Protein AF-W9XAS8-F1 (afdb_monomer_lite)

Organism: NCBI:txid1182543

Sequence (310 aa):
MHSEPAEAALVGYAGLVDIASKVVEQLAPKQEGLLKSAEHDDLDIKEIRESLKAQYLLLRIALAWKQERTELAEHFYAQIEAIRPHLGPSRIGELLDLCYEIGNDQLNQKQGTLAAKWLKRGCQLASEHAAQAEDMDILDLKFTLMHTCVRALLATEDPQAGHEAFQILHALRQVIISISNNSSNENSQFQEFGHKLPVILLQLEVYAKDPSPNPDAFCAVSTSDAIRVLESYIVIRLAPSDEYTWTENAIITLIWLMTAESNDNSIVDPSFLEGVFDEIQRAWNRSLSAEATHGALVVGFASAVTGKSC

InterPro domains:
  IPR013940 Meiosis specific protein Spo22/ZIP4/TEX11 [PF08631] (63-208)
  IPR013940 Meiosis specific protein Spo22/ZIP4/TEX11 [PF08631] (218-297)
  IPR039057 Sporulation-specific protein 22/ZIP4 [PTHR40375] (17-174)

pLDDT: mean 74.32, std 15.31, range [31.94, 95.5]

Secondary structure (DSSP, 8-state):
---HHHHHHHHHHHHHHHHHHHHHHHHHHHHHHHHHTGGG--HHHHHHHHHHHHHHHHHHHHHHHHTT-HHHHHHHHHHHHTTGGG--HHHHHHHHHHHHHHHHHHHHTT-HHHHHHHHHHHHHHHHHHHTT---HHHHHHHHHHHHHHHHHHHTS--HHHHHHHHHHHHHHHHHHHHHHHH--STTHHHHHHHHHHHHHHHHHHHHHT-SS--HHHHTTS-HHHHHHHHHHHIIIIISSSS-HHHHHHHHHHHHHHHHHHTTSSS---HHHHHHHHHHHHHHH-SPPPHHHHHHHHHHHHHHHHH----

Radius of gyration: 25.12 Å; chains: 1; bounding box: 60×43×74 Å

Foldseek 3Di:
DPDPPVVVVVVVLVVVLVVLVVVLVVVVVVLVVLVVVPPDDDPVSVLVNLQSLLVSLLSQLLSCLSVVNNVSNVVSVVVCVVSVVSDDPVSLVSLLVSLQVSLLVCVVVLVLVRSLVSLVVSLVSLVVVCVVDVDVVSLVSNLSSLLSNLSSLLSDPDPVSLVVSVVSLVVSVVSLVVQVVVPPDPVCVVVSLVSLLSSVVSVVSSQVPDPDRDVVVVVVCPLVNVLVSLLCCLQVPVLPDPPLVVSLVSVLVSLLSQLLCCLPPPNPPVVVVVVSVVSSCVRNVDDHDPVSVVSSVVSNVCSVPVSDHD

Structure (mmCIF, N/CA/C/O backbone):
data_AF-W9XAS8-F1
#
_entry.id   AF-W9XAS8-F1
#
loop_
_atom_site.group_PDB
_atom_site.id
_atom_site.type_symbol
_atom_site.label_atom_id
_atom_site.label_alt_id
_atom_site.label_comp_id
_atom_site.label_asym_id
_atom_site.label_entity_id
_atom_site.label_seq_id
_atom_site.pdbx_PDB_ins_code
_atom_site.Cartn_x
_atom_site.Cartn_y
_atom_site.Cartn_z
_atom_site.occupancy
_atom_site.B_iso_or_equiv
_atom_site.auth_seq_id
_atom_site.auth_comp_id
_atom_site.auth_asym_id
_atom_site.auth_atom_id
_atom_site.pdbx_PDB_model_num
ATOM 1 N N . MET A 1 1 ? -18.612 -23.736 -22.091 1.00 36.56 1 MET A N 1
ATOM 2 C CA . MET A 1 1 ? -18.754 -24.196 -20.693 1.00 36.56 1 MET A CA 1
ATOM 3 C C . MET A 1 1 ? -17.388 -24.134 -20.027 1.00 36.56 1 MET A C 1
ATOM 5 O O . MET A 1 1 ? -16.697 -25.132 -20.036 1.00 36.56 1 MET A O 1
ATOM 9 N N . HIS A 1 2 ? -16.960 -22.969 -19.541 1.00 39.81 2 HIS A N 1
ATOM 10 C CA . HIS A 1 2 ? -15.815 -22.825 -18.627 1.00 39.81 2 HIS A CA 1
ATOM 11 C C . HIS A 1 2 ? -15.956 -21.458 -17.944 1.00 39.81 2 HIS A C 1
ATOM 13 O O . HIS A 1 2 ? -15.400 -20.470 -18.403 1.00 39.81 2 HIS A O 1
ATOM 19 N N . SER A 1 3 ? -16.799 -21.391 -16.912 1.00 42.94 3 SER A N 1
ATOM 20 C CA . SER A 1 3 ? -16.948 -20.220 -16.028 1.00 42.94 3 SER A CA 1
ATOM 21 C C . SER A 1 3 ? -17.322 -20.644 -14.596 1.00 42.94 3 SER A C 1
ATOM 23 O O . SER A 1 3 ? -17.961 -19.900 -13.868 1.00 42.94 3 SER A O 1
ATOM 25 N N . GLU A 1 4 ? -16.951 -21.860 -14.192 1.00 46.28 4 GLU A N 1
ATOM 26 C CA . GLU A 1 4 ? -17.348 -22.473 -12.913 1.00 46.28 4 GLU A CA 1
ATOM 27 C C . GLU A 1 4 ? -16.403 -22.217 -11.709 1.00 46.28 4 GLU A C 1
ATOM 29 O O . GLU A 1 4 ? -16.892 -22.244 -10.581 1.00 46.28 4 GLU A O 1
ATOM 34 N N . PRO A 1 5 ? -15.086 -21.926 -11.851 1.00 46.69 5 PRO A N 1
ATOM 35 C CA . PRO A 1 5 ? -14.232 -21.755 -10.668 1.00 46.69 5 PRO A CA 1
ATOM 36 C C . PRO A 1 5 ? -14.372 -20.378 -9.995 1.00 46.69 5 PRO A C 1
ATOM 38 O O . PRO A 1 5 ? -14.147 -20.265 -8.792 1.00 46.69 5 PRO A O 1
ATOM 41 N N . ALA A 1 6 ? -14.774 -19.336 -10.733 1.00 44.28 6 ALA A N 1
ATOM 42 C CA . ALA A 1 6 ? -14.945 -17.989 -10.182 1.00 44.28 6 ALA A CA 1
ATOM 43 C C . ALA A 1 6 ? -16.235 -17.858 -9.352 1.00 44.28 6 ALA A C 1
ATOM 45 O O . ALA A 1 6 ? -16.211 -17.274 -8.272 1.00 44.28 6 ALA A O 1
ATOM 46 N N . GLU A 1 7 ? -17.344 -18.456 -9.800 1.00 39.50 7 GLU A N 1
ATOM 47 C CA . GLU A 1 7 ? -18.617 -18.434 -9.061 1.00 39.50 7 GLU A CA 1
ATOM 48 C C . GLU A 1 7 ? -18.536 -19.207 -7.739 1.00 39.50 7 GLU A C 1
ATOM 50 O O . GLU A 1 7 ? -19.023 -18.725 -6.719 1.00 39.50 7 GLU A O 1
ATOM 55 N N . ALA A 1 8 ? -17.857 -20.359 -7.711 1.00 43.09 8 ALA A N 1
ATOM 56 C CA . ALA A 1 8 ? -17.671 -21.129 -6.479 1.00 43.09 8 ALA A CA 1
ATOM 57 C C . ALA A 1 8 ? -16.828 -20.376 -5.432 1.00 43.09 8 ALA A C 1
ATOM 59 O O . ALA A 1 8 ? -17.138 -20.417 -4.239 1.00 43.09 8 ALA A O 1
ATOM 60 N N . ALA A 1 9 ? -15.795 -19.645 -5.870 1.00 50.19 9 ALA A N 1
ATOM 61 C CA . ALA A 1 9 ? -15.001 -18.792 -4.991 1.00 50.19 9 ALA A CA 1
ATOM 62 C C . ALA A 1 9 ? -15.839 -17.625 -4.444 1.00 50.19 9 ALA A C 1
ATOM 64 O O . ALA A 1 9 ? -15.848 -17.394 -3.237 1.00 50.19 9 ALA A O 1
ATOM 65 N N . LEU A 1 10 ? -16.606 -16.941 -5.300 1.00 53.00 10 LEU A N 1
ATOM 66 C CA . LEU A 1 10 ? -17.473 -15.826 -4.903 1.00 53.00 10 LEU A CA 1
ATOM 67 C C . LEU A 1 10 ? -18.550 -16.248 -3.889 1.00 53.00 10 LEU A C 1
ATOM 69 O O . LEU A 1 10 ? -18.785 -15.533 -2.915 1.00 53.00 10 LEU A O 1
ATOM 73 N N . VAL A 1 11 ? -19.149 -17.433 -4.056 1.00 51.81 11 VAL A N 1
ATOM 74 C CA . VAL A 1 11 ? -20.114 -17.998 -3.094 1.00 51.81 11 VAL A CA 1
ATOM 75 C C . VAL A 1 11 ? -19.448 -18.319 -1.749 1.00 51.81 11 VAL A C 1
ATOM 77 O O . VAL A 1 11 ? -20.031 -18.061 -0.694 1.00 51.81 11 VAL A O 1
ATOM 80 N N . GLY A 1 12 ? -18.209 -18.821 -1.762 1.00 64.19 12 GLY A N 1
ATOM 81 C CA . GLY A 1 12 ? -17.421 -19.042 -0.546 1.00 64.19 12 GLY A CA 1
ATOM 82 C C . GLY A 1 12 ? -17.089 -17.743 0.199 1.00 64.19 12 GLY A C 1
ATOM 83 O O . GLY A 1 12 ? -17.253 -17.671 1.417 1.00 64.19 12 GLY A O 1
ATOM 84 N N . TYR A 1 13 ? -16.690 -16.695 -0.528 1.00 62.16 13 TYR A N 1
ATOM 85 C CA . TYR A 1 13 ? -16.405 -15.375 0.045 1.00 62.16 13 TYR A CA 1
ATOM 86 C C . TYR A 1 13 ? -17.655 -14.707 0.632 1.00 62.16 13 TYR A C 1
ATOM 88 O O . TYR A 1 13 ? -17.584 -14.161 1.733 1.00 62.16 13 TYR A O 1
ATOM 96 N N . ALA A 1 14 ? -18.806 -14.809 -0.039 1.00 68.69 14 ALA A N 1
ATOM 97 C CA . ALA A 1 14 ? -20.073 -14.286 0.475 1.00 68.69 14 ALA A CA 1
ATOM 98 C C . ALA A 1 14 ? -20.460 -14.937 1.817 1.00 68.69 14 ALA A C 1
ATOM 100 O O . ALA A 1 14 ? -20.785 -14.241 2.779 1.00 68.69 14 ALA A O 1
ATOM 101 N N . GLY A 1 15 ? -20.317 -16.264 1.929 1.00 75.88 15 GLY A N 1
ATOM 102 C CA . GLY A 1 15 ? -20.588 -16.982 3.178 1.00 75.88 15 GLY A CA 1
ATOM 103 C C . GLY A 1 15 ? -19.675 -16.567 4.341 1.00 75.88 15 GLY A C 1
ATOM 104 O O . GLY A 1 15 ? -20.123 -16.497 5.486 1.00 75.88 15 GLY A O 1
ATOM 105 N N . LEU A 1 16 ? -18.407 -16.243 4.067 1.00 82.00 16 LEU A N 1
ATOM 106 C CA . LEU A 1 16 ? -17.463 -15.761 5.083 1.00 82.00 16 LEU A CA 1
ATOM 107 C C . LEU A 1 16 ? -17.813 -14.351 5.579 1.00 82.00 16 LEU A C 1
ATOM 109 O O . LEU A 1 16 ? -17.727 -14.089 6.781 1.00 82.00 16 LEU A O 1
ATOM 113 N N . VAL A 1 17 ? -18.250 -13.461 4.684 1.00 83.56 17 VAL A N 1
ATOM 114 C CA . VAL A 1 17 ? -18.694 -12.102 5.042 1.00 83.56 17 VAL A CA 1
ATOM 115 C C . VAL A 1 17 ? -19.943 -12.145 5.928 1.00 83.56 17 VAL A C 1
ATOM 117 O O . VAL A 1 17 ? -20.022 -11.405 6.912 1.00 83.56 17 VAL A O 1
ATOM 120 N N . ASP A 1 18 ? -20.878 -13.057 5.659 1.00 83.31 18 ASP A N 1
ATOM 121 C CA . ASP A 1 18 ? -22.076 -13.245 6.487 1.00 83.31 18 ASP A CA 1
ATOM 122 C C . ASP A 1 18 ? -21.739 -13.745 7.898 1.00 83.31 18 ASP A C 1
ATOM 124 O O . ASP A 1 18 ? -22.311 -13.285 8.892 1.00 83.31 18 ASP A O 1
ATOM 128 N N . ILE A 1 19 ? -20.785 -14.677 8.009 1.00 85.31 19 ILE A N 1
ATOM 129 C CA . ILE A 1 19 ? -20.282 -15.152 9.304 1.00 85.31 19 ILE A CA 1
ATOM 130 C C . ILE A 1 19 ? -19.610 -13.999 10.057 1.00 85.31 19 ILE A C 1
ATOM 132 O O . ILE A 1 19 ? -19.907 -13.783 11.234 1.00 85.31 19 ILE A O 1
ATOM 136 N N . ALA A 1 20 ? -18.757 -13.224 9.382 1.00 83.94 20 ALA A N 1
ATOM 137 C CA . ALA A 1 20 ? -18.094 -12.068 9.973 1.00 83.94 20 ALA A CA 1
ATOM 138 C C . ALA A 1 20 ? -19.102 -11.014 10.465 1.00 83.94 20 ALA A C 1
ATOM 140 O O . ALA A 1 20 ? -18.944 -10.495 11.572 1.00 83.94 20 ALA A O 1
ATOM 141 N N . SER A 1 21 ? -20.182 -10.755 9.713 1.00 86.00 21 SER A N 1
ATOM 142 C CA . SER A 1 21 ? -21.258 -9.850 10.144 1.00 86.00 21 SER A CA 1
ATOM 143 C C . SER A 1 21 ? -21.915 -10.324 11.437 1.00 86.00 21 SER A C 1
ATOM 145 O O . SER A 1 21 ? -22.028 -9.549 12.386 1.00 86.00 21 SER A O 1
ATOM 147 N N . LYS A 1 22 ? -22.254 -11.617 11.531 1.00 87.12 22 LYS A N 1
ATOM 148 C CA . LYS A 1 22 ? -22.846 -12.203 12.746 1.00 87.12 22 LYS A CA 1
ATOM 149 C C . LYS A 1 22 ? -21.918 -12.099 13.954 1.00 87.12 22 LYS A C 1
ATOM 151 O O . LYS A 1 22 ? -22.374 -11.773 15.048 1.00 87.12 22 LYS A O 1
ATOM 156 N N . VAL A 1 23 ? -20.622 -12.362 13.776 1.00 86.62 23 VAL A N 1
ATOM 157 C CA . VAL A 1 23 ? -19.629 -12.233 14.856 1.00 86.62 23 VAL A CA 1
ATOM 158 C C . VAL A 1 23 ? -19.565 -10.787 15.342 1.00 86.62 23 VAL A C 1
ATOM 160 O O . VAL A 1 23 ? -19.660 -10.523 16.538 1.00 86.62 23 VAL A O 1
ATOM 163 N N . VAL A 1 24 ? -19.468 -9.836 14.418 1.00 87.12 24 VAL A N 1
ATOM 164 C CA . VAL A 1 24 ? -19.408 -8.409 14.733 1.00 87.12 24 VAL A CA 1
ATOM 165 C C . VAL A 1 24 ? -20.685 -7.917 15.431 1.00 87.12 24 VAL A C 1
ATOM 167 O O . VAL A 1 24 ? -20.597 -7.143 16.386 1.00 87.12 24 VAL A O 1
ATOM 170 N N . GLU A 1 25 ? -21.862 -8.379 15.010 1.00 86.75 25 GLU A N 1
ATOM 171 C CA . GLU A 1 25 ? -23.144 -8.076 15.662 1.00 86.75 25 GLU A CA 1
ATOM 172 C C . GLU A 1 25 ? -23.202 -8.601 17.101 1.00 86.75 25 GLU A C 1
ATOM 174 O O . GLU A 1 25 ? -23.706 -7.913 17.986 1.00 86.75 25 GLU A O 1
ATOM 179 N N . GLN A 1 26 ? -22.631 -9.778 17.371 1.00 85.75 26 GLN A N 1
ATOM 180 C CA . GLN A 1 26 ? -22.530 -10.319 18.731 1.00 85.75 26 GLN A CA 1
ATOM 181 C C . GLN A 1 26 ? -21.531 -9.558 19.612 1.00 85.75 26 GLN A C 1
ATOM 183 O O . GLN A 1 26 ? -21.669 -9.548 20.839 1.00 85.75 26 GLN A O 1
ATOM 188 N N . LEU A 1 27 ? -20.516 -8.935 19.010 1.00 84.88 27 LEU A N 1
ATOM 189 C CA . LEU A 1 27 ? -19.531 -8.122 19.723 1.00 84.88 27 LEU A CA 1
ATOM 190 C C . LEU A 1 27 ? -20.062 -6.723 20.061 1.00 84.88 27 LEU A C 1
ATOM 192 O O . LEU A 1 27 ? -19.705 -6.186 21.108 1.00 84.88 27 LEU A O 1
ATOM 196 N N . ALA A 1 28 ? -20.954 -6.160 19.242 1.00 83.56 28 ALA A N 1
ATOM 197 C CA . ALA A 1 28 ? -21.528 -4.829 19.451 1.00 83.56 28 ALA A CA 1
ATOM 198 C C . ALA A 1 28 ? -22.135 -4.596 20.859 1.00 83.56 28 ALA A C 1
ATOM 200 O O . ALA A 1 28 ? -21.721 -3.636 21.515 1.00 83.56 28 ALA A O 1
ATOM 201 N N . PRO A 1 29 ? -23.036 -5.451 21.396 1.00 82.12 29 PRO A N 1
ATOM 202 C CA . PRO A 1 29 ? -23.603 -5.235 22.730 1.00 82.12 29 PRO A CA 1
ATOM 203 C C . PRO A 1 29 ? -22.564 -5.399 23.845 1.00 82.12 29 PRO A C 1
ATOM 205 O O . PRO A 1 29 ? -22.653 -4.729 24.873 1.00 82.12 29 PRO A O 1
ATOM 208 N N . LYS A 1 30 ? -21.553 -6.258 23.648 1.00 83.25 30 LYS A N 1
ATOM 209 C CA . LYS A 1 30 ? -20.445 -6.420 24.603 1.00 83.25 30 LYS A CA 1
ATOM 210 C C . LYS A 1 30 ? -19.590 -5.157 24.649 1.00 83.25 30 LYS A C 1
ATOM 212 O O . LYS A 1 30 ? -19.249 -4.700 25.733 1.00 83.25 30 LYS A O 1
ATOM 217 N N . GLN A 1 31 ? -19.314 -4.561 23.493 1.00 82.50 31 GLN A N 1
ATOM 218 C CA . GLN A 1 31 ? -18.567 -3.312 23.392 1.00 82.50 31 GLN A CA 1
ATOM 219 C C . GLN A 1 31 ? -19.313 -2.134 24.033 1.00 82.50 31 GLN A C 1
ATOM 221 O O . GLN A 1 31 ? -18.712 -1.327 24.741 1.00 82.50 31 GLN A O 1
ATOM 226 N N . GLU A 1 32 ? -20.627 -2.041 23.823 1.00 79.00 32 GLU A N 1
ATOM 227 C CA . GLU A 1 32 ? -21.456 -1.016 24.461 1.00 79.00 32 GLU A CA 1
ATOM 228 C C . GLU A 1 32 ? -21.543 -1.211 25.984 1.00 79.00 32 GLU A C 1
ATOM 230 O O . GLU A 1 32 ? -21.473 -0.243 26.743 1.00 79.00 32 GLU A O 1
ATOM 235 N N . GLY A 1 33 ? -21.639 -2.465 26.439 1.00 75.88 33 GLY A N 1
ATOM 236 C CA . GLY A 1 33 ? -21.579 -2.818 27.857 1.00 75.88 33 GLY A CA 1
ATOM 237 C C . GLY A 1 33 ? -20.247 -2.430 28.498 1.00 75.88 33 GLY A C 1
ATOM 238 O O . GLY A 1 33 ? -20.243 -1.844 29.580 1.00 75.88 33 GLY A O 1
ATOM 239 N N . LEU A 1 34 ? -19.130 -2.670 27.799 1.00 75.12 34 LEU A N 1
ATOM 240 C CA . LEU A 1 34 ? -17.814 -2.208 28.231 1.00 75.12 34 LEU A CA 1
ATOM 241 C C . LEU A 1 34 ? -17.819 -0.687 28.367 1.00 75.12 34 LEU A C 1
ATOM 243 O O . LEU A 1 34 ? -17.593 -0.212 29.469 1.00 75.12 34 LEU A O 1
ATOM 247 N N . LEU A 1 35 ? -18.184 0.078 27.330 1.00 71.06 35 LEU A N 1
ATOM 248 C CA . LEU A 1 35 ? -18.230 1.552 27.370 1.00 71.06 35 LEU A CA 1
ATOM 249 C C . LEU A 1 35 ? -19.020 2.119 28.564 1.00 71.06 35 LEU A C 1
ATOM 251 O O . LEU A 1 35 ? -18.575 3.092 29.166 1.00 71.06 35 LEU A O 1
ATOM 255 N N . LYS A 1 36 ? -20.142 1.496 28.948 1.00 72.12 36 LYS A N 1
ATOM 256 C CA . LYS A 1 36 ? -20.966 1.919 30.100 1.00 72.12 36 LYS A CA 1
ATOM 257 C C . LYS A 1 36 ? -20.314 1.646 31.459 1.00 72.12 36 LYS A C 1
ATOM 259 O O . LYS A 1 36 ? -20.597 2.346 32.419 1.00 72.12 36 LYS A O 1
ATOM 264 N N . SER A 1 37 ? -19.413 0.671 31.542 1.00 63.72 37 SER A N 1
ATOM 265 C CA . SER A 1 37 ? -18.678 0.332 32.766 1.00 63.72 37 SER A CA 1
ATOM 266 C C . SER A 1 37 ? -17.444 1.223 33.005 1.00 63.72 37 SER A C 1
ATOM 268 O O . SER A 1 37 ? -16.612 0.872 33.829 1.00 63.72 37 SER A O 1
ATOM 270 N N . ALA A 1 38 ? -17.242 2.313 32.248 1.00 61.41 38 ALA A N 1
ATOM 271 C CA . ALA A 1 38 ? -16.001 3.115 32.252 1.00 61.41 38 ALA A CA 1
ATOM 272 C C . ALA A 1 38 ? -15.796 4.010 33.479 1.00 61.41 38 ALA A C 1
ATOM 274 O O . ALA A 1 38 ? -14.709 4.549 33.663 1.00 61.41 38 ALA A O 1
ATOM 275 N N . GLU A 1 39 ? -16.836 4.227 34.281 1.00 60.53 39 GLU A N 1
ATOM 276 C CA . GLU A 1 39 ? -16.863 5.313 35.269 1.00 60.53 39 GLU A CA 1
ATOM 277 C C . GLU A 1 39 ? -15.968 5.061 36.503 1.00 60.53 39 GLU A C 1
ATOM 279 O O . GLU A 1 39 ? -15.740 5.977 37.294 1.00 60.53 39 GLU A O 1
ATOM 284 N N . HIS A 1 40 ? -15.414 3.850 36.659 1.00 60.41 40 HIS A N 1
ATOM 285 C CA . HIS A 1 40 ? -14.604 3.450 37.820 1.00 60.41 40 HIS A CA 1
ATOM 286 C C . HIS A 1 40 ? -13.350 2.623 37.489 1.00 60.41 40 HIS A C 1
ATOM 288 O O . HIS A 1 40 ? -12.818 1.930 38.355 1.00 60.41 40 HIS A O 1
ATOM 294 N N . ASP A 1 41 ? -12.859 2.701 36.254 1.00 63.31 41 ASP A N 1
ATOM 295 C CA . ASP A 1 41 ? -11.720 1.892 35.821 1.00 63.31 41 ASP A CA 1
ATOM 296 C C . ASP A 1 41 ? -10.367 2.404 36.334 1.00 63.31 41 ASP A C 1
ATOM 298 O O . ASP A 1 41 ? -10.063 3.596 36.261 1.00 63.31 41 ASP A O 1
ATOM 302 N N . ASP A 1 42 ? -9.528 1.464 36.770 1.00 74.81 42 ASP A N 1
ATOM 303 C CA . ASP A 1 42 ? -8.085 1.658 36.931 1.00 74.81 42 ASP A CA 1
ATOM 304 C C . ASP A 1 42 ? -7.386 1.762 35.555 1.00 74.81 42 ASP A C 1
ATOM 306 O O . ASP A 1 42 ? -7.937 1.350 34.529 1.00 74.81 42 ASP A O 1
ATOM 310 N N . LEU A 1 43 ? -6.162 2.295 35.531 1.00 72.31 43 LEU A N 1
ATOM 311 C CA . LEU A 1 43 ? -5.336 2.495 34.333 1.00 72.31 43 LEU A CA 1
ATOM 312 C C . LEU A 1 43 ? -5.193 1.215 33.491 1.00 72.31 43 LEU A C 1
ATOM 314 O O . LEU A 1 43 ? -5.432 1.266 32.284 1.00 72.31 43 LEU A O 1
ATOM 318 N N . ASP A 1 44 ? -4.913 0.071 34.119 1.00 75.81 44 ASP A N 1
ATOM 319 C CA . ASP A 1 44 ? -4.748 -1.215 33.420 1.00 75.81 44 ASP A CA 1
ATOM 320 C C . ASP A 1 44 ? -6.049 -1.675 32.733 1.00 75.81 44 ASP A C 1
ATOM 322 O O . ASP A 1 44 ? -6.044 -2.202 31.619 1.00 75.81 44 ASP A O 1
ATOM 326 N N . ILE A 1 45 ? -7.202 -1.444 33.372 1.00 79.19 45 ILE A N 1
ATOM 327 C CA . ILE A 1 45 ? -8.515 -1.828 32.828 1.00 79.19 45 ILE A CA 1
ATOM 328 C C . ILE A 1 45 ? -8.876 -0.919 31.647 1.00 79.19 45 ILE A C 1
ATOM 330 O O . ILE A 1 45 ? -9.429 -1.385 30.643 1.00 79.19 45 ILE A O 1
ATOM 334 N N . LYS A 1 46 ? -8.504 0.363 31.727 1.00 79.94 46 LYS A N 1
ATOM 335 C CA . LYS A 1 46 ? -8.674 1.326 30.639 1.00 79.94 46 LYS A CA 1
ATOM 336 C C . LYS A 1 46 ? -7.856 0.940 29.401 1.00 79.94 46 LYS A C 1
ATOM 338 O O . LYS A 1 46 ? -8.414 0.943 28.305 1.00 79.94 46 LYS A O 1
ATOM 343 N N . GLU A 1 47 ? -6.592 0.552 29.563 1.00 78.69 47 GLU A N 1
ATOM 344 C CA . GLU A 1 47 ? -5.731 0.134 28.446 1.00 78.69 47 GLU A CA 1
ATOM 345 C C . GLU A 1 47 ? -6.263 -1.139 27.761 1.00 78.69 47 GLU A C 1
ATOM 347 O O . GLU A 1 47 ? -6.402 -1.195 26.535 1.00 78.69 47 GLU A O 1
ATOM 352 N N . ILE A 1 48 ? -6.677 -2.143 28.547 1.00 81.94 48 ILE A N 1
ATOM 353 C CA . ILE A 1 48 ? -7.296 -3.373 28.021 1.00 81.94 48 ILE A CA 1
ATOM 354 C C . ILE A 1 48 ? -8.570 -3.045 27.234 1.00 81.94 48 ILE A C 1
ATOM 356 O O . ILE A 1 48 ? -8.798 -3.570 26.141 1.00 81.94 48 ILE A O 1
ATOM 360 N N . ARG A 1 49 ? -9.409 -2.156 27.767 1.00 83.31 49 ARG A N 1
ATOM 361 C CA . ARG A 1 49 ? -10.650 -1.710 27.128 1.00 83.31 49 ARG A CA 1
ATOM 362 C C . ARG A 1 49 ? -10.389 -0.977 25.814 1.00 83.31 49 ARG A C 1
ATOM 364 O O . ARG A 1 49 ? -11.110 -1.208 24.842 1.00 83.31 49 ARG A O 1
ATOM 371 N N . GLU A 1 50 ? -9.391 -0.101 25.767 1.00 84.69 50 GLU A N 1
ATOM 372 C CA . GLU A 1 50 ? -8.997 0.618 24.553 1.00 84.69 50 GLU A CA 1
ATOM 373 C C . GLU A 1 50 ? -8.437 -0.342 23.495 1.00 84.69 50 GLU A C 1
ATOM 375 O O . GLU A 1 50 ? -8.838 -0.263 22.333 1.00 84.69 50 GLU A O 1
ATOM 380 N N . SER A 1 51 ? -7.642 -1.336 23.901 1.00 85.88 51 SER A N 1
ATOM 381 C CA . SER A 1 51 ? -7.160 -2.404 23.014 1.00 85.88 51 SER A CA 1
ATOM 382 C C . SER A 1 51 ? -8.297 -3.264 22.443 1.00 85.88 51 SER A C 1
ATOM 384 O O . SER A 1 51 ? -8.326 -3.536 21.239 1.00 85.88 51 SER A O 1
ATOM 386 N N . LEU A 1 52 ? -9.283 -3.651 23.263 1.00 86.50 52 LEU A N 1
ATOM 387 C CA . LEU A 1 52 ? -10.469 -4.390 22.805 1.00 86.50 52 LEU A CA 1
ATOM 388 C C . LEU A 1 52 ? -11.342 -3.546 21.868 1.00 86.50 52 LEU A C 1
ATOM 390 O O . LEU A 1 52 ? -11.831 -4.047 20.853 1.00 86.50 52 LEU A O 1
ATOM 394 N N . LYS A 1 53 ? -11.500 -2.251 22.170 1.00 89.06 53 LYS A N 1
ATOM 395 C CA . LYS A 1 53 ? -12.190 -1.298 21.294 1.00 89.06 53 LYS A CA 1
ATOM 396 C C . LYS A 1 53 ? -11.494 -1.196 19.940 1.00 89.06 53 LYS A C 1
ATOM 398 O O . LYS A 1 53 ? -12.176 -1.234 18.918 1.00 89.06 53 LYS A O 1
ATOM 403 N N . ALA A 1 54 ? -10.168 -1.094 19.926 1.00 89.94 54 ALA A N 1
ATOM 404 C CA . ALA A 1 54 ? -9.381 -1.056 18.701 1.00 89.94 54 ALA A CA 1
ATOM 405 C C . ALA A 1 54 ? -9.577 -2.330 17.874 1.00 89.94 54 ALA A C 1
ATOM 407 O O . ALA A 1 54 ? -9.887 -2.243 16.690 1.00 89.94 54 ALA A O 1
ATOM 408 N N . GLN A 1 55 ? -9.509 -3.504 18.507 1.00 90.38 55 GLN A N 1
ATOM 409 C CA . GLN A 1 55 ? -9.714 -4.784 17.829 1.00 90.38 55 GLN A CA 1
ATOM 410 C C . GLN A 1 55 ? -11.120 -4.906 17.224 1.00 90.38 55 GLN A C 1
ATOM 412 O O . GLN A 1 55 ? -11.279 -5.328 16.078 1.00 90.38 55 GLN A O 1
ATOM 417 N N . TYR A 1 56 ? -12.151 -4.485 17.960 1.00 90.75 56 TYR A N 1
ATOM 418 C CA . TYR A 1 56 ? -13.510 -4.418 17.428 1.00 90.75 56 TYR A CA 1
ATOM 419 C C . TYR A 1 56 ? -13.603 -3.474 16.221 1.00 90.75 56 TYR A C 1
ATOM 421 O O . TYR A 1 56 ? -14.199 -3.830 15.205 1.00 90.75 56 TYR A O 1
ATOM 429 N N . LEU A 1 57 ? -13.002 -2.284 16.302 1.00 92.94 57 LEU A N 1
ATOM 430 C CA . LEU A 1 57 ? -13.026 -1.315 15.209 1.00 92.94 57 LEU A CA 1
ATOM 431 C C . LEU A 1 57 ? -12.259 -1.807 13.974 1.00 92.94 57 LEU A C 1
ATOM 433 O O . LEU A 1 57 ? -12.761 -1.632 12.868 1.00 92.94 57 LEU A O 1
ATOM 437 N N . LEU A 1 58 ? -11.117 -2.479 14.137 1.00 93.25 58 LEU A N 1
ATOM 438 C CA . LEU A 1 58 ? -10.368 -3.093 13.033 1.00 93.25 58 LEU A CA 1
ATOM 439 C C . LEU A 1 58 ? -11.241 -4.097 12.271 1.00 93.25 58 LEU A C 1
ATOM 441 O O . LEU A 1 58 ? -11.365 -4.016 11.048 1.00 93.25 58 LEU A O 1
ATOM 445 N N . LEU A 1 59 ? -11.947 -4.970 12.999 1.00 92.75 59 LEU A N 1
ATOM 446 C CA . LEU A 1 59 ? -12.905 -5.908 12.408 1.00 92.75 59 LEU A CA 1
ATOM 447 C C . LEU A 1 59 ? -14.058 -5.185 11.697 1.00 92.75 59 LEU A C 1
ATOM 449 O O . LEU A 1 59 ? -14.475 -5.606 10.618 1.00 92.75 59 LEU A O 1
ATOM 453 N N . ARG A 1 60 ? -14.571 -4.083 12.265 1.00 92.75 60 ARG A N 1
ATOM 454 C CA . ARG A 1 60 ? -15.625 -3.267 11.636 1.00 92.75 60 ARG A CA 1
ATOM 455 C C . ARG A 1 60 ? -15.163 -2.617 10.337 1.00 92.75 60 ARG A C 1
ATOM 457 O O . ARG A 1 60 ? -15.948 -2.578 9.392 1.00 92.75 60 ARG A O 1
ATOM 464 N N . ILE A 1 61 ? -13.933 -2.111 10.292 1.00 94.38 61 ILE A N 1
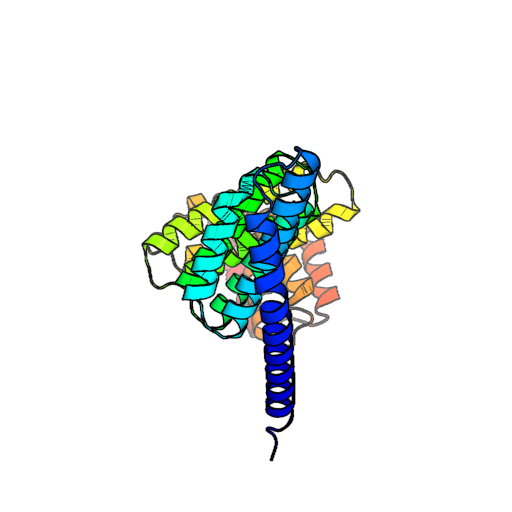ATOM 465 C CA . ILE A 1 61 ? -13.347 -1.507 9.091 1.00 94.38 61 ILE A CA 1
ATOM 466 C C . ILE A 1 61 ? -13.173 -2.579 8.017 1.00 94.38 61 ILE A C 1
ATOM 468 O O . ILE A 1 61 ? -13.675 -2.401 6.909 1.00 94.38 61 ILE A O 1
ATOM 472 N N . ALA A 1 62 ? -12.544 -3.708 8.359 1.00 93.25 62 ALA A N 1
ATOM 473 C CA . ALA A 1 62 ? -12.328 -4.812 7.429 1.00 93.25 62 ALA A CA 1
ATOM 474 C C . ALA A 1 62 ? -13.653 -5.344 6.859 1.00 93.25 62 ALA A C 1
ATOM 476 O O . ALA A 1 62 ? -13.786 -5.515 5.649 1.00 93.25 62 ALA A O 1
ATOM 477 N N . LEU A 1 63 ? -14.666 -5.534 7.710 1.00 91.69 63 LEU A N 1
ATOM 478 C CA . LEU A 1 63 ? -15.993 -5.971 7.278 1.00 91.69 63 LEU A CA 1
ATOM 479 C C . LEU A 1 63 ? -16.672 -4.942 6.366 1.00 91.69 63 LEU A C 1
ATOM 481 O O . LEU A 1 63 ? -17.219 -5.312 5.331 1.00 91.69 63 LEU A O 1
ATOM 485 N N . ALA A 1 64 ? -16.649 -3.659 6.740 1.00 92.94 64 ALA A N 1
ATOM 486 C CA . ALA A 1 64 ? -17.249 -2.598 5.936 1.00 92.94 64 ALA A CA 1
ATOM 487 C C . ALA A 1 64 ? -16.588 -2.494 4.555 1.00 92.94 64 ALA A C 1
ATOM 489 O O . ALA A 1 64 ? -17.293 -2.355 3.558 1.00 92.94 64 ALA A O 1
ATOM 490 N N . TRP A 1 65 ? -15.262 -2.631 4.494 1.00 93.44 65 TRP A N 1
ATOM 491 C CA . TRP A 1 65 ? -14.511 -2.702 3.245 1.00 93.44 65 TRP A CA 1
ATOM 492 C C . TRP A 1 65 ? -14.917 -3.911 2.394 1.00 93.44 65 TRP A C 1
ATOM 494 O O . TRP A 1 65 ? -15.259 -3.731 1.229 1.00 93.44 65 TRP A O 1
ATOM 504 N N . LYS A 1 66 ? -14.967 -5.123 2.964 1.00 91.94 66 LYS A N 1
ATOM 505 C CA . LYS A 1 66 ? -15.376 -6.335 2.226 1.00 91.94 66 LYS A CA 1
ATOM 506 C C . LYS A 1 66 ? -16.834 -6.323 1.761 1.00 91.94 66 LYS A C 1
ATOM 508 O O . LYS A 1 66 ? -17.194 -7.100 0.888 1.00 91.94 66 LYS A O 1
ATOM 513 N N . GLN A 1 67 ? -17.661 -5.452 2.328 1.00 90.69 67 GLN A N 1
ATOM 514 C CA . GLN A 1 67 ? -19.038 -5.209 1.895 1.00 90.69 67 GLN A CA 1
ATOM 515 C C . GLN A 1 67 ? -19.158 -4.024 0.926 1.00 90.69 67 GLN A C 1
ATOM 517 O O . GLN A 1 67 ? -20.270 -3.560 0.686 1.00 90.69 67 GLN A O 1
ATOM 522 N N . GLU A 1 68 ? -18.034 -3.490 0.435 1.00 89.56 68 GLU A N 1
ATOM 523 C CA . GLU A 1 68 ? -17.964 -2.326 -0.463 1.00 89.56 68 GLU A CA 1
ATOM 524 C C . GLU A 1 68 ? -18.591 -1.048 0.135 1.00 89.56 68 GLU A C 1
ATOM 526 O O . GLU A 1 68 ? -18.911 -0.086 -0.561 1.00 89.56 68 GLU A O 1
ATOM 531 N N . ARG A 1 69 ? -18.739 -0.992 1.466 1.00 90.12 69 ARG A N 1
ATOM 532 C CA . ARG A 1 69 ? -19.280 0.161 2.200 1.00 90.12 69 ARG A CA 1
ATOM 533 C C . ARG A 1 69 ? -18.149 1.059 2.686 1.00 90.12 69 ARG A C 1
ATOM 535 O O . ARG A 1 69 ? -17.917 1.198 3.891 1.00 90.12 69 ARG A O 1
ATOM 542 N N . THR A 1 70 ? -17.455 1.692 1.745 1.00 89.00 70 THR A N 1
ATOM 543 C CA . THR A 1 70 ? -16.262 2.515 2.008 1.00 89.00 70 THR A CA 1
ATOM 544 C C . THR A 1 70 ? -16.522 3.644 3.013 1.00 89.00 70 THR A C 1
ATOM 546 O O . THR A 1 70 ? -15.687 3.901 3.875 1.00 89.00 70 THR A O 1
ATOM 549 N N . GLU A 1 71 ? -17.705 4.265 2.989 1.00 90.38 71 GLU A N 1
ATOM 550 C CA . GLU A 1 71 ? -18.085 5.316 3.950 1.00 90.38 71 GLU A CA 1
ATOM 551 C C . GLU A 1 71 ? -18.118 4.819 5.402 1.00 90.38 71 GLU A C 1
ATOM 553 O O . GLU A 1 71 ? -17.728 5.528 6.330 1.00 90.38 71 GLU A O 1
ATOM 558 N N . LEU A 1 72 ? -18.552 3.575 5.618 1.00 90.94 72 LEU A N 1
ATOM 559 C CA . LEU A 1 72 ? -18.564 2.984 6.953 1.00 90.94 72 LEU A CA 1
ATOM 560 C C . LEU A 1 72 ? -17.157 2.605 7.405 1.00 90.94 72 LEU A C 1
ATOM 562 O O . LEU A 1 72 ? -16.835 2.796 8.577 1.00 90.94 72 LEU A O 1
ATOM 566 N N . ALA A 1 73 ? -16.317 2.112 6.492 1.00 93.25 73 ALA A N 1
ATOM 567 C CA . ALA A 1 73 ? -14.909 1.858 6.782 1.00 93.25 73 ALA A CA 1
ATOM 568 C C . ALA A 1 73 ? -14.201 3.153 7.220 1.00 93.25 73 ALA A C 1
ATOM 570 O O . ALA A 1 73 ? -13.513 3.168 8.237 1.00 93.25 73 ALA A O 1
ATOM 571 N N . GLU A 1 74 ? -14.458 4.262 6.523 1.00 92.50 74 GLU A N 1
ATOM 572 C CA . GLU A 1 74 ? -13.980 5.605 6.876 1.00 92.50 74 GLU A CA 1
ATOM 573 C C . GLU A 1 74 ? -14.457 6.063 8.258 1.00 92.50 74 GLU A C 1
ATOM 575 O O . GLU A 1 74 ? -13.664 6.524 9.080 1.00 92.50 74 GLU A O 1
ATOM 580 N N . HIS A 1 75 ? -15.747 5.893 8.545 1.00 93.69 75 HIS A N 1
ATOM 581 C CA . HIS A 1 75 ? -16.317 6.251 9.838 1.00 93.69 75 HIS A CA 1
ATOM 582 C C . HIS A 1 75 ? -15.680 5.468 10.997 1.00 93.69 75 HIS A C 1
ATOM 584 O O . HIS A 1 75 ? -15.359 6.050 12.034 1.00 93.69 75 HIS A O 1
ATOM 590 N N . PHE A 1 76 ? -15.477 4.155 10.845 1.00 92.56 76 PHE A N 1
ATOM 591 C CA . PHE A 1 76 ? -14.827 3.352 11.885 1.00 92.56 76 PHE A CA 1
ATOM 592 C C . PHE A 1 76 ? -13.334 3.661 12.009 1.00 92.56 76 PHE A C 1
ATOM 594 O O . PHE A 1 76 ? -12.819 3.683 13.126 1.00 92.56 76 PHE A O 1
ATOM 601 N N . TYR A 1 77 ? -12.659 3.986 10.905 1.00 94.00 77 TYR A N 1
ATOM 602 C CA . TYR A 1 77 ? -11.268 4.431 10.929 1.00 94.00 77 TYR A CA 1
ATOM 603 C C . TYR A 1 77 ? -11.094 5.720 11.743 1.00 94.00 77 TYR A C 1
ATOM 605 O O . TYR A 1 77 ? -10.217 5.793 12.599 1.00 94.00 77 TYR A O 1
ATOM 613 N N . ALA A 1 78 ? -11.983 6.705 11.572 1.00 93.94 78 ALA A N 1
ATOM 614 C CA . ALA A 1 78 ? -11.956 7.936 12.366 1.00 93.94 78 ALA A CA 1
ATOM 615 C C . ALA A 1 78 ? -12.080 7.680 13.884 1.00 93.94 78 ALA A C 1
ATOM 617 O O . ALA A 1 78 ? -11.517 8.418 14.691 1.00 93.94 78 ALA A O 1
ATOM 618 N N . GLN A 1 79 ? -12.779 6.614 14.290 1.00 91.62 79 GLN A N 1
ATOM 619 C CA . GLN A 1 79 ? -12.865 6.221 15.700 1.00 91.62 79 GLN A CA 1
ATOM 620 C C . GLN A 1 79 ? -11.581 5.572 16.223 1.00 91.62 79 GLN A C 1
ATOM 622 O O . GLN A 1 79 ? -11.292 5.719 17.410 1.00 91.62 79 GLN A O 1
ATOM 627 N N . ILE A 1 80 ? -10.832 4.863 15.369 1.00 92.38 80 ILE A N 1
ATOM 628 C CA . ILE A 1 80 ? -9.503 4.342 15.717 1.00 92.38 80 ILE A CA 1
ATOM 629 C C . ILE A 1 80 ? -8.514 5.492 15.876 1.00 92.38 80 ILE A C 1
ATOM 631 O O . ILE A 1 80 ? -7.787 5.521 16.860 1.00 92.38 80 ILE A O 1
ATOM 635 N N . GLU A 1 81 ? -8.531 6.471 14.969 1.00 89.81 81 GLU A N 1
ATOM 636 C CA . GLU A 1 81 ? -7.671 7.660 15.065 1.00 89.81 81 GLU A CA 1
ATOM 637 C C . GLU A 1 81 ? -7.838 8.390 16.404 1.00 89.81 81 GLU A C 1
ATOM 639 O O . GLU A 1 81 ? -6.857 8.783 17.030 1.00 89.81 81 GLU A O 1
ATOM 644 N N . ALA A 1 82 ? -9.071 8.487 16.911 1.00 88.69 82 ALA A N 1
ATOM 645 C CA . ALA A 1 82 ? -9.349 9.106 18.207 1.00 88.69 82 ALA A CA 1
ATOM 646 C C . ALA A 1 82 ? -8.734 8.359 19.409 1.00 88.69 82 ALA A C 1
ATOM 648 O O . ALA A 1 82 ? -8.525 8.969 20.454 1.00 88.69 82 ALA A O 1
ATOM 649 N N . ILE A 1 83 ? -8.463 7.056 19.282 1.00 88.06 83 ILE A N 1
ATOM 650 C CA . ILE A 1 83 ? -7.829 6.232 20.326 1.00 88.06 83 ILE A CA 1
ATOM 651 C C . ILE A 1 83 ? -6.383 5.848 19.980 1.00 88.06 83 ILE A C 1
ATOM 653 O O . ILE A 1 83 ? -5.756 5.121 20.747 1.00 88.06 83 ILE A O 1
ATOM 657 N N . ARG A 1 84 ? -5.840 6.348 18.858 1.00 86.06 84 ARG A N 1
ATOM 658 C CA . ARG A 1 84 ? -4.501 6.019 18.342 1.00 86.06 84 ARG A CA 1
ATOM 659 C C . ARG A 1 84 ? -3.387 6.138 19.394 1.00 86.06 84 ARG A C 1
ATOM 661 O O . ARG A 1 84 ? -2.594 5.205 19.471 1.00 86.06 84 ARG A O 1
ATOM 668 N N . PRO A 1 85 ? -3.316 7.198 20.229 1.00 84.38 85 PRO A N 1
ATOM 669 C CA . PRO A 1 85 ? -2.227 7.355 21.201 1.00 84.38 85 PRO A CA 1
ATOM 670 C C . PRO A 1 85 ? -2.156 6.256 22.268 1.00 84.38 85 PRO A C 1
ATOM 672 O O . PRO A 1 85 ? -1.160 6.158 22.975 1.00 84.38 85 PRO A O 1
ATOM 675 N N . HIS A 1 86 ? -3.219 5.464 22.411 1.00 82.62 86 HIS A N 1
ATOM 676 C CA . HIS A 1 86 ? -3.332 4.392 23.396 1.00 82.62 86 HIS A CA 1
ATOM 677 C C . HIS A 1 86 ? -3.209 2.997 22.769 1.00 82.62 86 HIS A C 1
ATOM 679 O O . HIS A 1 86 ? -3.433 1.987 23.433 1.00 82.62 86 HIS A O 1
ATOM 685 N N . LEU A 1 87 ? -2.892 2.918 21.475 1.00 84.19 87 LEU A N 1
ATOM 686 C CA . LEU A 1 87 ? -2.709 1.644 20.798 1.00 84.19 87 LEU A CA 1
ATOM 687 C C . LEU A 1 87 ? -1.325 1.078 21.110 1.00 84.19 87 LEU A C 1
ATOM 689 O O . LEU A 1 87 ? -0.311 1.739 20.914 1.00 84.19 87 LEU A O 1
ATOM 693 N N . GLY A 1 88 ? -1.289 -0.180 21.546 1.00 84.00 88 GLY A N 1
ATOM 694 C CA . GLY A 1 88 ? -0.045 -0.938 21.630 1.00 84.00 88 GLY A CA 1
ATOM 695 C C . GLY A 1 88 ? 0.502 -1.317 20.240 1.00 84.00 88 GLY A C 1
ATOM 696 O O . GLY A 1 88 ? -0.282 -1.425 19.289 1.00 84.00 88 GLY A O 1
ATOM 697 N N . PRO A 1 89 ? 1.812 -1.610 20.113 1.00 83.56 89 PRO A N 1
ATOM 698 C CA . PRO A 1 89 ? 2.483 -1.882 18.834 1.00 83.56 89 PRO A CA 1
ATOM 699 C C . PRO A 1 89 ? 1.797 -2.939 17.958 1.00 83.56 89 PRO A C 1
ATOM 701 O O . PRO A 1 89 ? 1.666 -2.752 16.751 1.00 83.56 89 PRO A O 1
ATOM 704 N N . SER A 1 90 ? 1.266 -4.013 18.554 1.00 85.62 90 SER A N 1
ATOM 705 C CA . SER A 1 90 ? 0.547 -5.055 17.806 1.00 85.62 90 SER A CA 1
ATOM 706 C C . SER A 1 90 ? -0.701 -4.524 17.091 1.00 85.62 90 SER A C 1
ATOM 708 O O . SER A 1 90 ? -0.973 -4.910 15.961 1.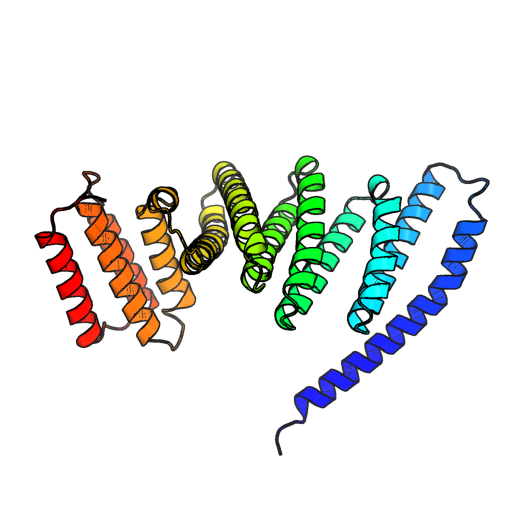00 85.62 90 SER A O 1
ATOM 710 N N . ARG A 1 91 ? -1.454 -3.608 17.720 1.00 87.75 91 ARG A N 1
ATOM 711 C CA . ARG A 1 91 ? -2.663 -3.013 17.118 1.00 87.75 91 ARG A CA 1
ATOM 712 C C . ARG A 1 91 ? -2.322 -2.040 16.001 1.00 87.75 91 ARG A C 1
ATOM 714 O O . ARG A 1 91 ? -3.085 -1.915 15.049 1.00 87.75 91 ARG A O 1
ATOM 721 N N . ILE A 1 92 ? -1.186 -1.361 16.119 1.00 88.56 92 ILE A N 1
ATOM 722 C CA . ILE A 1 92 ? -0.654 -0.518 15.053 1.00 88.56 92 ILE A CA 1
ATOM 723 C C . ILE A 1 92 ? -0.244 -1.368 13.851 1.00 88.56 92 ILE A C 1
ATOM 725 O O . ILE A 1 92 ? -0.615 -1.011 12.739 1.00 88.56 92 ILE A O 1
ATOM 729 N N . GLY A 1 93 ? 0.445 -2.495 14.065 1.00 87.94 93 GLY A N 1
ATOM 730 C CA . GLY A 1 93 ? 0.774 -3.449 12.999 1.00 87.94 93 GLY A CA 1
ATOM 731 C C . GLY A 1 93 ? -0.474 -3.916 12.245 1.00 87.94 93 GLY A C 1
ATOM 732 O O . GLY A 1 93 ? -0.572 -3.730 11.037 1.00 87.94 93 GLY A O 1
ATOM 733 N N . GLU A 1 94 ? -1.497 -4.376 12.972 1.00 90.81 94 GLU A N 1
ATOM 734 C CA . GLU A 1 94 ? -2.784 -4.779 12.376 1.00 90.81 94 GLU A CA 1
ATOM 735 C C . GLU A 1 94 ? -3.469 -3.635 11.598 1.00 90.81 94 GLU A C 1
ATOM 737 O O . GLU A 1 94 ? -4.104 -3.864 10.566 1.00 90.81 94 GLU A O 1
ATOM 742 N N . LEU A 1 95 ? -3.357 -2.390 12.077 1.00 92.25 95 LEU A N 1
ATOM 743 C CA . LEU A 1 95 ? -3.899 -1.218 11.387 1.00 92.25 95 LEU A CA 1
ATOM 744 C C . LEU A 1 95 ? -3.109 -0.879 10.114 1.00 92.25 95 LEU A C 1
ATOM 746 O O . LEU A 1 95 ? -3.718 -0.474 9.121 1.00 92.25 95 LEU A O 1
ATOM 750 N N . LEU A 1 96 ? -1.781 -1.042 10.131 1.00 92.25 96 LEU A N 1
ATOM 751 C CA . LEU A 1 96 ? -0.914 -0.862 8.964 1.00 92.25 96 LEU A CA 1
ATOM 752 C C . LEU A 1 96 ? -1.249 -1.876 7.872 1.00 92.25 96 LEU A C 1
ATOM 754 O O . LEU A 1 96 ? -1.492 -1.467 6.733 1.00 92.25 96 LEU A O 1
ATOM 758 N N . ASP A 1 97 ? -1.339 -3.156 8.235 1.00 92.06 97 ASP A N 1
ATOM 759 C CA . ASP A 1 97 ? -1.731 -4.235 7.325 1.00 92.06 97 ASP A CA 1
ATOM 760 C C . ASP A 1 97 ? -3.094 -3.937 6.703 1.00 92.06 97 ASP A C 1
ATOM 762 O O . ASP A 1 97 ? -3.266 -3.989 5.487 1.00 92.06 97 ASP A O 1
ATOM 766 N N . LEU A 1 98 ? -4.063 -3.518 7.522 1.00 94.38 98 LEU A N 1
ATOM 767 C CA . LEU A 1 98 ? -5.393 -3.179 7.035 1.00 94.38 98 LEU A CA 1
ATOM 768 C C . LEU A 1 98 ? -5.378 -1.989 6.061 1.00 94.38 98 LEU A C 1
ATOM 770 O O . LEU A 1 98 ? -6.083 -2.015 5.052 1.00 94.38 98 LEU A O 1
ATOM 774 N N . CYS A 1 99 ? -4.575 -0.953 6.324 1.00 95.44 99 CYS A N 1
ATOM 775 C CA . CYS A 1 99 ? -4.420 0.177 5.402 1.00 95.44 99 CYS A CA 1
ATOM 776 C C . CYS A 1 99 ? -3.805 -0.255 4.066 1.00 95.44 99 CYS A C 1
ATOM 778 O O . CYS A 1 99 ? -4.250 0.212 3.013 1.00 95.44 99 CYS A O 1
ATOM 780 N N . TYR A 1 100 ? -2.805 -1.139 4.107 1.00 94.94 100 TYR A N 1
ATOM 781 C CA . TYR A 1 100 ? -2.180 -1.700 2.915 1.00 94.94 100 TYR A CA 1
ATOM 782 C C . TYR A 1 100 ? -3.177 -2.524 2.095 1.00 94.94 100 TYR A C 1
ATOM 784 O O . TYR A 1 100 ? -3.357 -2.256 0.909 1.00 94.94 100 TYR A O 1
ATOM 792 N N . GLU A 1 101 ? -3.873 -3.463 2.734 1.00 94.62 101 GLU A N 1
ATOM 793 C CA . GLU A 1 101 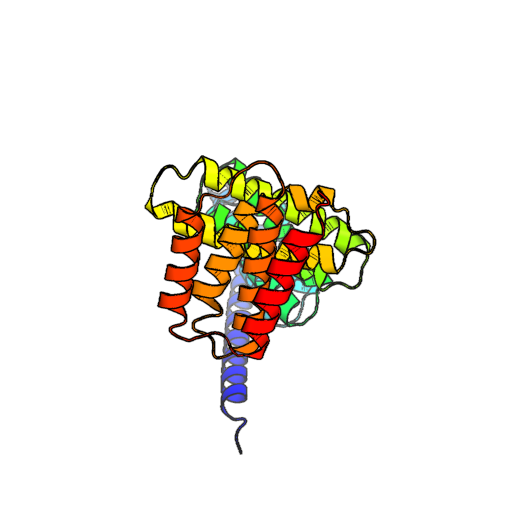? -4.832 -4.364 2.092 1.00 94.62 101 GLU A CA 1
ATOM 794 C C . GLU A 1 101 ? -5.981 -3.600 1.420 1.00 94.62 101 GLU A C 1
ATOM 796 O O . GLU A 1 101 ? -6.283 -3.833 0.246 1.00 94.62 101 GLU A O 1
ATOM 801 N N . ILE A 1 102 ? -6.576 -2.624 2.120 1.00 94.50 102 ILE A N 1
ATOM 802 C CA . ILE A 1 102 ? -7.621 -1.765 1.545 1.00 94.50 102 ILE A CA 1
ATOM 803 C C . ILE A 1 102 ? -7.050 -0.950 0.382 1.00 94.50 102 ILE A C 1
ATOM 805 O O . ILE A 1 102 ? -7.657 -0.873 -0.684 1.00 94.50 102 ILE A O 1
ATOM 809 N N . GLY A 1 103 ? -5.884 -0.332 0.572 1.00 94.31 103 GLY A N 1
ATOM 810 C CA . GLY A 1 103 ? -5.248 0.494 -0.448 1.00 94.31 103 GLY A CA 1
ATOM 811 C C . GLY A 1 103 ? -4.928 -0.272 -1.733 1.00 94.31 103 GLY A C 1
ATOM 812 O O . GLY A 1 103 ? -5.214 0.208 -2.830 1.00 94.31 103 GLY A O 1
ATOM 813 N N . ASN A 1 104 ? -4.372 -1.474 -1.598 1.00 93.31 104 ASN A N 1
ATOM 814 C CA . ASN A 1 104 ? -4.003 -2.348 -2.706 1.00 93.31 104 ASN A CA 1
ATOM 815 C C . ASN A 1 104 ? -5.235 -2.861 -3.469 1.00 93.31 104 ASN A C 1
ATOM 817 O O . ASN A 1 104 ? -5.261 -2.843 -4.698 1.00 93.31 104 ASN A O 1
ATOM 821 N N . ASP A 1 105 ? -6.289 -3.258 -2.759 1.00 93.25 105 ASP A N 1
ATOM 822 C CA . ASP A 1 105 ? -7.548 -3.677 -3.379 1.00 93.25 105 ASP A CA 1
ATOM 823 C C . ASP A 1 105 ? -8.226 -2.537 -4.148 1.00 93.25 105 ASP A C 1
ATOM 825 O O . ASP A 1 105 ? -8.597 -2.705 -5.309 1.00 93.25 105 ASP A O 1
ATOM 829 N N . GLN A 1 106 ? -8.287 -1.337 -3.565 1.00 92.38 106 GLN A N 1
ATOM 830 C CA . GLN A 1 106 ? -8.820 -0.156 -4.250 1.00 92.38 106 GLN A CA 1
ATOM 831 C C . GLN A 1 106 ? -8.004 0.206 -5.499 1.00 92.38 106 GLN A C 1
ATOM 833 O O . GLN A 1 106 ? -8.567 0.622 -6.516 1.00 92.38 106 GLN A O 1
ATOM 838 N N . LEU A 1 107 ? -6.683 0.003 -5.463 1.00 91.00 107 LEU A N 1
ATOM 839 C CA . LEU A 1 107 ? -5.821 0.198 -6.627 1.00 91.00 107 LEU A CA 1
ATOM 840 C C . LEU A 1 107 ? -6.161 -0.798 -7.745 1.00 91.00 107 LEU A C 1
ATOM 842 O O . LEU A 1 107 ? -6.306 -0.395 -8.900 1.00 91.00 107 LEU A O 1
ATOM 846 N N . ASN A 1 108 ? -6.361 -2.073 -7.401 1.00 90.81 108 ASN A N 1
ATOM 847 C CA . ASN A 1 108 ? -6.775 -3.113 -8.349 1.00 90.81 108 ASN A CA 1
ATOM 848 C C . ASN A 1 108 ? -8.168 -2.839 -8.941 1.00 90.81 108 ASN A C 1
ATOM 850 O O . ASN A 1 108 ? -8.417 -3.132 -10.111 1.00 90.81 108 ASN A O 1
ATOM 854 N N . GLN A 1 109 ? -9.051 -2.198 -8.172 1.00 89.94 109 GLN A N 1
ATOM 855 C CA . GLN A 1 109 ? -10.366 -1.729 -8.620 1.00 89.94 109 GLN A CA 1
ATOM 856 C C . GLN A 1 109 ? -10.318 -0.414 -9.420 1.00 89.94 109 GLN A C 1
ATOM 858 O O . GLN A 1 109 ? -11.365 0.130 -9.769 1.00 89.94 109 GLN A O 1
ATOM 863 N N . LYS A 1 110 ? -9.123 0.103 -9.743 1.00 89.31 110 LYS A N 1
ATOM 864 C CA . LYS A 1 110 ? -8.900 1.375 -10.459 1.00 89.31 110 LYS A CA 1
ATOM 865 C C . LYS A 1 110 ? -9.421 2.613 -9.717 1.00 89.31 110 LYS A C 1
ATOM 867 O O . LYS A 1 110 ? -9.602 3.669 -10.319 1.00 89.31 110 LYS A O 1
ATOM 872 N N . GLN A 1 111 ? -9.615 2.521 -8.405 1.00 88.56 111 GLN A N 1
ATOM 873 C CA . GLN A 1 111 ? -10.024 3.631 -7.544 1.00 88.56 111 GLN A CA 1
ATOM 874 C C . GLN A 1 111 ? -8.782 4.323 -6.959 1.00 88.56 111 GLN A C 1
ATOM 876 O O . GLN A 1 111 ? -8.560 4.330 -5.747 1.00 88.56 111 GLN A O 1
ATOM 881 N N . GLY A 1 112 ? -7.945 4.900 -7.833 1.00 88.44 112 GLY A N 1
ATOM 882 C CA . GLY A 1 112 ? -6.619 5.438 -7.480 1.00 88.44 112 GLY A CA 1
ATOM 883 C C . GLY A 1 112 ? -6.630 6.472 -6.346 1.00 88.44 112 GLY A C 1
ATOM 884 O O . GLY A 1 112 ? -5.776 6.430 -5.462 1.00 88.44 112 GLY A O 1
ATOM 885 N N . THR A 1 113 ? -7.646 7.337 -6.294 1.00 90.75 113 THR A N 1
ATOM 886 C CA . THR A 1 113 ? -7.794 8.363 -5.246 1.00 90.75 113 THR A CA 1
ATOM 887 C C . THR A 1 113 ? -8.044 7.760 -3.861 1.00 90.75 113 THR A C 1
ATOM 889 O O . THR A 1 113 ? -7.410 8.160 -2.882 1.00 90.75 113 THR A O 1
ATOM 892 N N . LEU A 1 114 ? -8.941 6.773 -3.768 1.00 90.94 114 LEU A N 1
ATOM 893 C CA . LEU A 1 114 ? -9.233 6.062 -2.522 1.00 90.94 114 LEU A CA 1
ATOM 894 C C . LEU A 1 114 ? -8.056 5.181 -2.108 1.00 90.94 114 LEU A C 1
ATOM 896 O O . LEU A 1 114 ? -7.681 5.190 -0.935 1.00 90.94 114 LEU A O 1
ATOM 900 N N . ALA A 1 115 ? -7.423 4.501 -3.065 1.00 93.25 115 ALA A N 1
ATOM 901 C CA . ALA A 1 115 ? -6.206 3.734 -2.834 1.00 93.25 115 ALA A CA 1
ATOM 902 C C . ALA A 1 115 ? -5.105 4.606 -2.213 1.00 93.25 115 ALA A C 1
ATOM 904 O O . ALA A 1 115 ? -4.604 4.300 -1.131 1.00 93.25 115 ALA A O 1
ATOM 905 N N . ALA A 1 116 ? -4.792 5.746 -2.838 1.00 92.94 116 ALA A N 1
ATOM 906 C CA . ALA A 1 116 ? -3.787 6.679 -2.341 1.00 92.94 116 ALA A CA 1
ATOM 907 C C . ALA A 1 116 ? -4.120 7.178 -0.927 1.00 92.94 116 ALA A C 1
ATOM 909 O O . ALA A 1 116 ? -3.229 7.299 -0.091 1.00 92.94 116 ALA A O 1
ATOM 910 N N . LYS A 1 117 ? -5.399 7.424 -0.618 1.00 93.69 117 LYS A N 1
ATOM 911 C CA . LYS A 1 117 ? -5.830 7.866 0.715 1.00 93.69 117 LYS A CA 1
ATOM 912 C C . LYS A 1 117 ? -5.512 6.838 1.808 1.00 93.69 117 LYS A C 1
ATOM 914 O O . LYS A 1 117 ? -4.960 7.210 2.842 1.00 93.69 117 LYS A O 1
ATOM 919 N N . TRP A 1 118 ? -5.844 5.565 1.591 1.00 95.50 118 TRP A N 1
ATOM 920 C CA . TRP A 1 118 ? -5.572 4.492 2.557 1.00 95.50 118 TRP A CA 1
ATOM 921 C C . TRP A 1 118 ? -4.077 4.198 2.693 1.00 95.50 118 TRP A C 1
ATOM 923 O O . TRP A 1 118 ? -3.574 4.065 3.807 1.00 95.50 118 TRP A O 1
ATOM 933 N N . LEU A 1 119 ? -3.340 4.210 1.583 1.00 94.75 119 LEU A N 1
ATOM 934 C CA . LEU A 1 119 ? -1.895 3.976 1.593 1.00 94.75 119 LEU A CA 1
ATOM 935 C C . LEU A 1 119 ? -1.141 5.100 2.316 1.00 94.75 119 LEU A C 1
ATOM 937 O O . LEU A 1 119 ? -0.258 4.820 3.122 1.00 94.75 119 LEU A O 1
ATOM 941 N N . LYS A 1 120 ? -1.533 6.367 2.122 1.00 93.12 120 LYS A N 1
ATOM 942 C CA . LYS A 1 120 ? -0.945 7.511 2.845 1.00 93.12 120 LYS A CA 1
ATOM 943 C C . LYS A 1 120 ? -1.126 7.412 4.355 1.00 93.12 120 LYS A C 1
ATOM 945 O O . LYS A 1 120 ? -0.195 7.732 5.090 1.00 93.12 120 LYS A O 1
ATOM 950 N N . ARG A 1 121 ? -2.295 6.956 4.817 1.00 93.44 121 ARG A N 1
ATOM 951 C CA . ARG A 1 121 ? -2.549 6.709 6.246 1.00 93.44 121 ARG A CA 1
ATOM 952 C C . ARG A 1 121 ? -1.559 5.697 6.810 1.00 93.44 121 ARG A C 1
ATOM 954 O O . ARG A 1 121 ? -0.934 5.972 7.832 1.00 93.44 121 ARG A O 1
ATOM 961 N N . GLY A 1 122 ? -1.359 4.588 6.096 1.00 92.62 122 GLY A N 1
ATOM 962 C CA . GLY A 1 122 ? -0.346 3.591 6.435 1.00 92.62 122 GLY A CA 1
ATOM 963 C C . GLY A 1 122 ? 1.068 4.180 6.456 1.00 92.62 122 GLY A C 1
ATOM 964 O O . GLY A 1 122 ? 1.789 3.994 7.429 1.00 92.62 122 GLY A O 1
ATOM 965 N N . CYS A 1 123 ? 1.460 4.959 5.441 1.00 90.25 123 CYS A N 1
ATOM 966 C CA . CYS A 1 123 ? 2.777 5.608 5.387 1.00 90.25 123 CYS A CA 1
ATOM 967 C C . CYS A 1 123 ? 3.035 6.550 6.577 1.00 90.25 123 CYS A C 1
ATOM 969 O O . CYS A 1 123 ? 4.142 6.568 7.122 1.00 90.25 123 CYS A O 1
ATOM 971 N N . GLN A 1 124 ? 2.033 7.341 6.971 1.00 90.50 124 GLN A N 1
ATOM 972 C CA . GLN A 1 124 ? 2.113 8.241 8.127 1.00 90.50 124 GLN A CA 1
ATOM 973 C C . GLN A 1 124 ? 2.265 7.444 9.422 1.00 90.50 124 GLN A C 1
ATOM 975 O O . GLN A 1 124 ? 3.216 7.663 10.170 1.00 90.50 124 GLN A O 1
ATOM 980 N N . LEU A 1 125 ? 1.393 6.453 9.625 1.00 89.38 125 LEU A N 1
ATOM 981 C CA . LEU A 1 125 ? 1.419 5.588 10.798 1.00 89.38 125 LEU A CA 1
ATOM 982 C C . LEU A 1 125 ? 2.753 4.833 10.918 1.00 89.38 125 LEU A C 1
ATOM 984 O O . LEU A 1 125 ? 3.345 4.802 11.994 1.00 89.38 125 LEU A O 1
ATOM 988 N N . ALA A 1 126 ? 3.276 4.296 9.815 1.00 87.62 126 ALA A N 1
ATOM 989 C CA . ALA A 1 126 ? 4.553 3.590 9.800 1.00 87.62 126 ALA A CA 1
ATOM 990 C C . ALA A 1 126 ? 5.729 4.534 10.078 1.00 87.62 126 ALA A C 1
ATOM 992 O O . ALA A 1 126 ? 6.696 4.145 10.719 1.00 87.62 126 ALA A O 1
ATOM 993 N N . SER A 1 127 ? 5.661 5.787 9.621 1.00 84.06 127 SER A N 1
ATOM 994 C CA . SER A 1 127 ? 6.713 6.777 9.881 1.00 84.06 127 SER A CA 1
ATOM 995 C C . SER A 1 127 ? 6.762 7.208 11.346 1.00 84.06 127 SER A C 1
ATOM 997 O O . SER A 1 127 ? 7.852 7.381 11.881 1.00 84.06 127 SER A O 1
ATOM 999 N N . GLU A 1 128 ? 5.605 7.338 11.996 1.00 83.69 128 GLU A N 1
ATOM 1000 C CA . GLU A 1 128 ? 5.507 7.637 13.430 1.00 83.69 128 GLU A CA 1
ATOM 1001 C C . GLU A 1 128 ? 6.073 6.497 14.297 1.00 83.69 128 GLU A C 1
ATOM 1003 O O . GLU A 1 128 ? 6.748 6.764 15.290 1.00 83.69 128 GLU A O 1
ATOM 1008 N N . HIS A 1 129 ? 5.854 5.237 13.901 1.00 75.94 129 HIS A N 1
ATOM 1009 C CA . HIS A 1 129 ? 6.262 4.059 14.681 1.00 75.94 129 HIS A CA 1
ATOM 1010 C C . HIS A 1 129 ? 7.677 3.564 14.377 1.00 75.94 129 HIS A C 1
ATOM 1012 O O . HIS A 1 129 ? 8.388 3.165 15.295 1.00 75.94 129 HIS A O 1
ATOM 1018 N N . ALA A 1 130 ? 8.139 3.663 13.128 1.00 66.75 130 ALA A N 1
ATOM 1019 C CA . ALA A 1 130 ? 9.522 3.337 12.768 1.00 66.75 130 ALA A CA 1
ATOM 1020 C C . ALA A 1 130 ? 10.542 4.265 13.456 1.00 66.75 130 ALA A C 1
ATOM 1022 O O . ALA A 1 130 ? 11.701 3.905 13.611 1.00 66.75 130 ALA A O 1
ATOM 1023 N N . ALA A 1 131 ? 10.123 5.457 13.901 1.00 63.78 131 ALA A N 1
ATOM 1024 C CA . ALA A 1 131 ? 10.956 6.338 14.722 1.00 63.78 131 ALA A CA 1
ATOM 1025 C C . ALA A 1 131 ? 11.147 5.827 16.165 1.00 63.78 131 ALA A C 1
ATOM 1027 O O . ALA A 1 131 ? 12.014 6.326 16.880 1.00 63.78 131 ALA A O 1
ATOM 1028 N N . GLN A 1 132 ? 10.324 4.870 16.606 1.00 58.66 132 GLN A N 1
ATOM 1029 C CA . GLN A 1 132 ? 10.291 4.353 17.976 1.00 58.66 132 GLN A CA 1
ATOM 1030 C C . GLN A 1 132 ? 10.831 2.920 18.085 1.00 58.66 132 GLN A C 1
ATOM 1032 O O . GLN A 1 132 ? 11.283 2.529 19.160 1.00 58.66 132 GLN A O 1
ATOM 1037 N N . ALA A 1 133 ? 10.810 2.153 16.992 1.00 53.75 133 ALA A N 1
ATOM 1038 C CA . ALA A 1 133 ? 11.307 0.785 16.931 1.00 53.75 133 ALA A CA 1
ATOM 1039 C C . ALA A 1 133 ? 12.087 0.558 15.626 1.00 53.75 133 ALA A C 1
ATOM 1041 O O . ALA A 1 133 ? 11.545 0.747 14.539 1.00 53.75 133 ALA A O 1
ATOM 1042 N N . GLU A 1 134 ? 13.341 0.108 15.733 1.00 60.72 134 GLU A N 1
ATOM 1043 C CA . GLU A 1 134 ? 14.144 -0.436 14.621 1.00 60.72 134 GLU A CA 1
ATOM 1044 C C . GLU A 1 134 ? 13.635 -1.838 14.227 1.00 60.72 134 GLU A C 1
ATOM 1046 O O . GLU A 1 134 ? 14.385 -2.809 14.160 1.00 60.72 134 GLU A O 1
ATOM 1051 N N . ASP A 1 135 ? 12.322 -1.967 14.046 1.00 69.00 135 ASP A N 1
ATOM 1052 C CA . ASP A 1 135 ? 11.678 -3.209 13.646 1.00 69.00 135 ASP A CA 1
ATOM 1053 C C . ASP A 1 135 ? 11.732 -3.332 12.118 1.00 69.00 135 ASP A C 1
ATOM 1055 O O . ASP A 1 135 ? 11.134 -2.534 11.387 1.00 69.00 135 ASP A O 1
ATOM 1059 N N . MET A 1 136 ? 12.485 -4.322 11.639 1.00 71.62 136 MET A N 1
ATOM 1060 C CA . MET A 1 136 ? 12.670 -4.583 10.211 1.00 71.62 136 MET A CA 1
ATOM 1061 C C . MET A 1 136 ? 11.349 -4.891 9.500 1.00 71.62 136 MET A C 1
ATOM 1063 O O . MET A 1 136 ? 11.169 -4.452 8.365 1.00 71.62 136 MET A O 1
ATOM 1067 N N . ASP A 1 137 ? 10.395 -5.539 10.174 1.00 73.81 137 ASP A N 1
ATOM 1068 C CA . ASP A 1 137 ? 9.101 -5.876 9.574 1.00 73.81 137 ASP A CA 1
ATOM 1069 C C . ASP A 1 137 ? 8.280 -4.602 9.299 1.00 73.81 137 ASP A C 1
ATOM 1071 O O . ASP A 1 137 ? 7.640 -4.457 8.252 1.00 73.81 137 ASP A O 1
ATOM 1075 N N . ILE A 1 138 ? 8.358 -3.616 10.201 1.00 73.75 138 ILE A N 1
ATOM 1076 C CA . ILE A 1 138 ? 7.709 -2.307 10.029 1.00 73.75 138 ILE A CA 1
ATOM 1077 C C . ILE A 1 138 ? 8.365 -1.522 8.887 1.00 73.75 138 ILE A C 1
ATOM 1079 O O . ILE A 1 138 ? 7.670 -0.825 8.141 1.00 73.75 138 ILE A O 1
ATOM 1083 N N . LEU A 1 139 ? 9.688 -1.623 8.722 1.00 76.44 139 LEU A N 1
ATOM 1084 C CA . LEU A 1 139 ? 10.411 -0.974 7.624 1.00 76.44 139 LEU A CA 1
ATOM 1085 C C . LEU A 1 139 ? 10.057 -1.581 6.259 1.00 76.44 139 LEU A C 1
ATOM 1087 O O . LEU A 1 139 ? 9.805 -0.825 5.315 1.00 76.44 139 LEU A O 1
ATOM 1091 N N . ASP A 1 140 ? 9.957 -2.906 6.161 1.00 78.75 140 ASP A N 1
ATOM 1092 C CA . ASP A 1 140 ? 9.548 -3.603 4.935 1.00 78.75 140 ASP A CA 1
ATOM 1093 C C . ASP A 1 140 ? 8.085 -3.297 4.570 1.00 78.75 140 ASP A C 1
ATOM 1095 O O . ASP A 1 140 ? 7.752 -3.030 3.404 1.00 78.75 140 ASP A O 1
ATOM 1099 N N . LEU A 1 141 ? 7.200 -3.231 5.569 1.00 83.19 141 LEU A N 1
ATOM 1100 C CA . LEU A 1 141 ? 5.812 -2.820 5.365 1.00 83.19 141 LEU A CA 1
ATOM 1101 C C . LEU A 1 141 ? 5.718 -1.350 4.937 1.00 83.19 141 LEU A C 1
ATOM 1103 O O . LEU A 1 141 ? 4.983 -1.020 4.003 1.00 83.19 141 LEU A O 1
ATOM 1107 N N . LYS A 1 142 ? 6.510 -0.461 5.551 1.00 85.12 142 LYS A N 1
ATOM 1108 C CA . LYS A 1 142 ? 6.615 0.952 5.154 1.00 85.12 142 LYS A CA 1
ATOM 1109 C C . LYS A 1 142 ? 7.083 1.091 3.709 1.00 85.12 142 LYS A C 1
ATOM 1111 O O . LYS A 1 142 ? 6.496 1.869 2.957 1.00 85.12 142 LYS A O 1
ATOM 1116 N N . PHE A 1 143 ? 8.106 0.336 3.311 1.00 83.81 143 PHE A N 1
ATOM 1117 C CA . PHE A 1 143 ? 8.587 0.296 1.933 1.00 83.81 143 PHE A CA 1
ATOM 1118 C C . PHE A 1 143 ? 7.453 -0.083 0.972 1.00 83.81 143 PHE A C 1
ATOM 1120 O O . PHE A 1 143 ? 7.179 0.630 0.002 1.00 83.81 143 PHE A O 1
ATOM 1127 N N . THR A 1 144 ? 6.741 -1.165 1.288 1.00 87.19 144 THR A N 1
ATOM 1128 C CA . THR A 1 144 ? 5.648 -1.692 0.464 1.00 87.19 144 THR A CA 1
ATOM 1129 C C . THR A 1 144 ? 4.482 -0.702 0.360 1.00 87.19 144 THR A C 1
ATOM 1131 O O . THR A 1 144 ? 3.956 -0.468 -0.735 1.00 87.19 144 THR A O 1
ATOM 1134 N N . LEU A 1 145 ? 4.118 -0.050 1.468 1.00 90.94 145 LEU A N 1
ATOM 1135 C CA . LEU A 1 145 ? 3.107 1.008 1.528 1.00 90.94 145 LEU A CA 1
ATOM 1136 C C . LEU A 1 145 ? 3.480 2.202 0.647 1.00 90.94 145 LEU A C 1
ATOM 1138 O O . LEU A 1 145 ? 2.676 2.625 -0.184 1.00 90.94 145 LEU A O 1
ATOM 1142 N N . MET A 1 146 ? 4.699 2.726 0.786 1.00 89.25 146 MET A N 1
ATOM 1143 C CA . MET A 1 146 ? 5.166 3.889 0.026 1.00 89.25 146 MET A CA 1
ATOM 1144 C C . MET A 1 146 ? 5.235 3.594 -1.471 1.00 89.25 146 MET A C 1
ATOM 1146 O O . MET A 1 146 ? 4.729 4.381 -2.271 1.00 89.25 146 MET A O 1
ATOM 1150 N N . HIS A 1 147 ? 5.790 2.444 -1.855 1.00 88.75 147 HIS A N 1
ATOM 1151 C CA . HIS A 1 147 ? 5.848 2.021 -3.252 1.00 88.75 147 HIS A CA 1
ATOM 1152 C C . HIS A 1 147 ? 4.441 1.906 -3.864 1.00 88.75 147 HIS A C 1
ATOM 1154 O O . HIS A 1 147 ? 4.163 2.464 -4.928 1.00 88.75 147 HIS A O 1
ATOM 1160 N N . THR A 1 148 ? 3.518 1.239 -3.166 1.00 89.75 148 THR A N 1
ATOM 1161 C CA . THR A 1 148 ? 2.129 1.085 -3.631 1.00 89.75 148 THR A CA 1
ATOM 1162 C C . THR A 1 148 ? 1.401 2.432 -3.666 1.00 89.75 148 THR A C 1
ATOM 1164 O O . THR A 1 148 ? 0.615 2.687 -4.577 1.00 89.75 148 THR A O 1
ATOM 1167 N N . CYS A 1 149 ? 1.699 3.337 -2.728 1.00 92.00 149 CYS A N 1
ATOM 1168 C CA . CYS A 1 149 ? 1.135 4.684 -2.693 1.00 92.00 149 CYS A CA 1
ATOM 1169 C C . CYS A 1 149 ? 1.522 5.497 -3.931 1.00 92.00 149 CYS A C 1
ATOM 1171 O O . CYS A 1 149 ? 0.664 6.153 -4.520 1.00 92.00 149 CYS A O 1
ATOM 1173 N N . VAL A 1 150 ? 2.789 5.439 -4.353 1.00 89.25 150 VAL A N 1
ATOM 1174 C CA . VAL A 1 150 ? 3.237 6.111 -5.582 1.00 89.25 150 VAL A CA 1
ATOM 1175 C C . VAL A 1 150 ? 2.496 5.543 -6.792 1.00 89.25 150 VAL A C 1
ATOM 1177 O O . VAL A 1 150 ? 1.985 6.315 -7.599 1.00 89.25 150 VAL A O 1
ATOM 1180 N N . ARG A 1 151 ? 2.330 4.216 -6.882 1.00 89.50 151 ARG A N 1
ATOM 1181 C CA . ARG A 1 151 ? 1.534 3.593 -7.956 1.00 89.50 151 ARG A CA 1
ATOM 1182 C C . ARG A 1 151 ? 0.084 4.080 -7.969 1.00 89.50 151 ARG A C 1
ATOM 1184 O O . ARG A 1 151 ? -0.452 4.357 -9.037 1.00 89.50 151 ARG A O 1
ATOM 1191 N N . ALA A 1 152 ? -0.543 4.215 -6.801 1.00 90.31 152 ALA A N 1
ATOM 1192 C CA . ALA A 1 152 ? -1.908 4.726 -6.693 1.00 90.31 152 ALA A CA 1
ATOM 1193 C C . ALA A 1 152 ? -2.034 6.194 -7.125 1.00 90.31 152 ALA A C 1
ATOM 1195 O O . ALA A 1 152 ? -2.987 6.560 -7.816 1.00 90.31 152 ALA A O 1
ATOM 1196 N N . LEU A 1 153 ? -1.048 7.024 -6.781 1.00 88.81 153 LEU A N 1
ATOM 1197 C CA . LEU A 1 153 ? -0.992 8.417 -7.221 1.00 88.81 153 LEU A CA 1
ATOM 1198 C C . LEU A 1 153 ? -0.779 8.526 -8.735 1.00 88.81 153 LEU A C 1
ATOM 1200 O O . LEU A 1 153 ? -1.486 9.284 -9.386 1.00 88.81 153 LEU A O 1
ATOM 1204 N N . LEU A 1 154 ? 0.105 7.709 -9.314 1.00 84.94 154 LEU A N 1
ATOM 1205 C CA . LEU A 1 154 ? 0.330 7.660 -10.765 1.00 84.94 154 LEU A CA 1
ATOM 1206 C C . LEU A 1 154 ? -0.852 7.100 -11.562 1.00 84.94 154 LEU A C 1
ATOM 1208 O O . LEU A 1 154 ? -0.945 7.345 -12.767 1.00 84.94 154 LEU A O 1
ATOM 1212 N N . ALA A 1 155 ? -1.714 6.310 -10.923 1.00 85.75 155 ALA A N 1
ATOM 1213 C CA . ALA A 1 155 ? -2.965 5.833 -11.506 1.00 85.75 155 ALA A CA 1
ATOM 1214 C C . ALA A 1 155 ? -4.078 6.895 -11.464 1.00 85.75 155 ALA A C 1
ATOM 1216 O O . ALA A 1 155 ? -5.125 6.703 -12.077 1.00 85.75 155 ALA A O 1
ATOM 1217 N N . THR A 1 156 ? -3.871 7.998 -10.740 1.00 85.75 156 THR A N 1
ATOM 1218 C CA . THR A 1 156 ? -4.822 9.106 -10.658 1.00 85.75 156 THR A CA 1
ATOM 1219 C C . THR A 1 156 ? -4.548 10.105 -11.787 1.00 85.75 156 THR A C 1
ATOM 1221 O O . THR A 1 156 ? -3.401 10.433 -12.064 1.00 85.75 156 THR A O 1
ATOM 1224 N N . GLU A 1 157 ? -5.595 10.626 -12.429 1.00 75.25 157 GLU A N 1
ATOM 1225 C CA . GLU A 1 157 ? -5.490 11.602 -13.533 1.00 75.25 157 GLU A CA 1
ATOM 1226 C C . GLU A 1 157 ? -5.233 13.051 -13.054 1.00 75.25 157 GLU A C 1
ATOM 1228 O O . GLU A 1 157 ? -5.382 14.006 -13.815 1.00 75.25 157 GLU A O 1
ATOM 1233 N N . ASP A 1 158 ? -4.868 13.235 -11.783 1.00 80.06 158 ASP A N 1
ATOM 1234 C CA . ASP A 1 158 ? -4.687 14.541 -11.146 1.00 80.06 158 ASP A CA 1
ATOM 1235 C C . ASP A 1 158 ? -3.219 15.009 -11.244 1.00 80.06 158 ASP A C 1
ATOM 1237 O O . ASP A 1 158 ? -2.327 14.340 -10.711 1.00 80.06 158 ASP A O 1
ATOM 1241 N N . PRO A 1 159 ? -2.935 16.178 -11.849 1.00 71.69 159 PRO A N 1
ATOM 1242 C CA . PRO A 1 159 ? -1.591 16.755 -11.887 1.00 71.69 159 PRO A CA 1
ATOM 1243 C C . PRO A 1 159 ? -0.959 16.951 -10.499 1.00 71.69 159 PRO A C 1
ATOM 1245 O O . PRO A 1 159 ? 0.257 16.819 -10.348 1.00 71.69 159 PRO A O 1
ATOM 1248 N N . GLN A 1 160 ? -1.763 17.236 -9.467 1.00 80.44 160 GLN A N 1
ATOM 1249 C CA . GLN A 1 160 ? -1.268 17.389 -8.097 1.00 80.44 160 GLN A CA 1
ATOM 1250 C C . GLN A 1 160 ? -0.785 16.050 -7.517 1.00 80.44 160 GLN A C 1
ATOM 1252 O O . GLN A 1 160 ? 0.203 16.020 -6.776 1.00 80.44 160 GLN A O 1
ATOM 1257 N N . ALA A 1 161 ? -1.419 14.939 -7.907 1.00 81.31 161 ALA A N 1
ATOM 1258 C CA . ALA A 1 161 ? -1.005 13.598 -7.506 1.00 81.31 161 ALA A CA 1
ATOM 1259 C C . ALA A 1 161 ? 0.385 13.240 -8.053 1.00 81.31 161 ALA A C 1
ATOM 1261 O O . ALA A 1 161 ? 1.138 12.546 -7.374 1.00 81.31 161 ALA A O 1
ATOM 1262 N N . GLY A 1 162 ? 0.768 13.765 -9.223 1.00 78.25 162 GLY A N 1
ATOM 1263 C CA . GLY A 1 162 ? 2.112 13.592 -9.786 1.00 78.25 162 GLY A CA 1
ATOM 1264 C C . GLY A 1 162 ? 3.210 14.234 -8.929 1.00 78.25 162 GLY A C 1
ATOM 1265 O O . GLY A 1 162 ? 4.217 13.594 -8.622 1.00 78.25 162 GLY A O 1
ATOM 1266 N N . HIS A 1 163 ? 3.000 15.470 -8.465 1.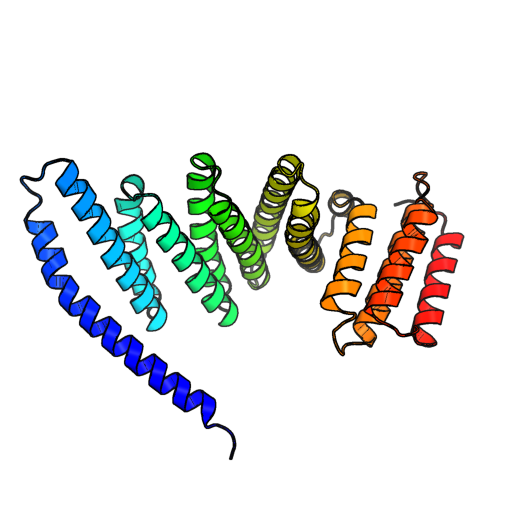00 80.75 163 HIS A N 1
ATOM 1267 C CA . HIS A 1 163 ? 3.961 16.132 -7.574 1.00 80.75 163 HIS A CA 1
ATOM 1268 C C . HIS A 1 163 ? 4.093 15.396 -6.235 1.00 80.75 163 HIS A C 1
ATOM 1270 O O . HIS A 1 163 ? 5.189 15.216 -5.707 1.00 80.75 163 HIS A O 1
ATOM 1276 N N . GLU A 1 164 ? 2.974 14.924 -5.692 1.00 84.50 164 GLU A N 1
ATOM 1277 C CA . GLU A 1 164 ? 2.971 14.163 -4.448 1.00 84.50 164 GLU A CA 1
ATOM 1278 C C . GLU A 1 164 ? 3.626 12.781 -4.605 1.00 84.50 164 GLU A C 1
ATOM 1280 O O . GLU A 1 164 ? 4.386 12.353 -3.736 1.00 84.50 164 GLU A O 1
ATOM 1285 N N . ALA A 1 165 ? 3.411 12.111 -5.742 1.00 84.50 165 ALA A N 1
ATOM 1286 C CA . ALA A 1 165 ? 4.088 10.867 -6.096 1.00 84.50 165 ALA A CA 1
ATOM 1287 C C . ALA A 1 165 ? 5.610 11.049 -6.080 1.00 84.50 165 ALA A C 1
ATOM 1289 O O . ALA A 1 165 ? 6.328 10.216 -5.524 1.00 84.50 165 ALA A O 1
ATOM 1290 N N . PHE A 1 166 ? 6.097 12.173 -6.611 1.00 81.25 166 PHE A N 1
ATOM 1291 C CA . PHE A 1 166 ? 7.514 12.516 -6.590 1.00 81.25 166 PHE A CA 1
ATOM 1292 C C . PHE A 1 166 ? 8.058 12.706 -5.165 1.00 81.25 166 PHE A C 1
ATOM 1294 O O . PHE A 1 166 ? 9.125 12.189 -4.834 1.00 81.25 166 PHE A O 1
ATOM 1301 N N . GLN A 1 167 ? 7.319 13.397 -4.291 1.00 84.88 167 GLN A N 1
ATOM 1302 C CA . GLN A 1 167 ? 7.720 13.589 -2.891 1.00 84.88 167 GLN A CA 1
ATOM 1303 C C . GLN A 1 167 ? 7.819 12.258 -2.130 1.00 84.88 167 GLN A C 1
ATOM 1305 O O . GLN A 1 167 ? 8.803 12.016 -1.426 1.00 84.88 167 GLN A O 1
ATOM 1310 N N . ILE A 1 168 ? 6.828 11.373 -2.294 1.00 84.56 168 ILE A N 1
ATOM 1311 C CA . ILE A 1 168 ? 6.829 10.052 -1.649 1.00 84.56 168 ILE A CA 1
ATOM 1312 C C . ILE A 1 168 ? 7.948 9.175 -2.218 1.00 84.56 168 ILE A C 1
ATOM 1314 O O . ILE A 1 168 ? 8.638 8.507 -1.450 1.00 84.56 168 ILE A O 1
ATOM 1318 N N . LEU A 1 169 ? 8.185 9.213 -3.533 1.00 82.19 169 LEU A N 1
ATOM 1319 C CA . LEU A 1 169 ? 9.300 8.509 -4.168 1.00 82.19 169 LEU A CA 1
ATOM 1320 C C . LEU A 1 169 ? 10.651 8.981 -3.612 1.00 82.19 169 LEU A C 1
ATOM 1322 O O . LEU A 1 169 ? 11.512 8.158 -3.308 1.00 82.19 169 LEU A O 1
ATOM 1326 N N . HIS A 1 170 ? 10.837 10.289 -3.437 1.00 80.94 170 HIS A N 1
ATOM 1327 C CA . HIS A 1 170 ? 12.053 10.825 -2.832 1.00 80.94 170 HIS A CA 1
ATOM 1328 C C . HIS A 1 170 ? 12.237 10.316 -1.394 1.00 80.94 170 HIS A C 1
ATOM 1330 O O . HIS A 1 170 ? 13.322 9.860 -1.034 1.00 80.94 170 HIS A O 1
ATOM 1336 N N . ALA A 1 171 ? 11.177 10.324 -0.581 1.00 83.56 171 ALA A N 1
ATOM 1337 C CA . ALA A 1 171 ? 11.223 9.773 0.773 1.00 83.56 171 ALA A CA 1
ATOM 1338 C C . ALA A 1 171 ? 11.522 8.259 0.780 1.00 83.56 171 ALA A C 1
ATOM 1340 O O . ALA A 1 171 ? 12.277 7.787 1.629 1.00 83.56 171 ALA A O 1
ATOM 1341 N N . LEU A 1 172 ? 10.990 7.503 -0.185 1.00 81.88 172 LEU A N 1
ATOM 1342 C CA . LEU A 1 172 ? 11.239 6.066 -0.334 1.00 81.88 172 LEU A CA 1
ATOM 1343 C C . LEU A 1 172 ? 12.718 5.775 -0.625 1.00 81.88 172 LEU A C 1
ATOM 1345 O O . LEU A 1 172 ? 13.285 4.838 -0.063 1.00 81.88 172 LEU A O 1
ATOM 1349 N N . ARG A 1 173 ? 13.376 6.617 -1.432 1.00 76.06 173 ARG A N 1
ATOM 1350 C CA . ARG A 1 173 ? 14.827 6.516 -1.657 1.00 76.06 173 ARG A CA 1
ATOM 1351 C C . ARG A 1 173 ? 15.628 6.720 -0.377 1.00 76.06 173 ARG A C 1
ATOM 1353 O O . ARG A 1 173 ? 16.573 5.977 -0.139 1.00 76.06 173 ARG A O 1
ATOM 1360 N N . GLN A 1 174 ? 15.242 7.682 0.461 1.00 76.06 174 GLN A N 1
ATOM 1361 C CA . GLN A 1 174 ? 15.927 7.914 1.738 1.00 76.06 174 GLN A CA 1
ATOM 1362 C C . GLN A 1 174 ? 15.830 6.692 2.663 1.00 76.06 174 GLN A C 1
ATOM 1364 O O . GLN A 1 174 ? 16.812 6.339 3.314 1.00 76.06 174 GLN A O 1
ATOM 1369 N N . VAL A 1 175 ? 14.685 5.996 2.664 1.00 74.81 175 VAL A N 1
ATOM 1370 C CA . VAL A 1 175 ? 14.516 4.738 3.411 1.00 74.81 175 VAL A CA 1
ATOM 1371 C C . VAL A 1 175 ? 15.464 3.657 2.883 1.00 74.81 175 VAL A C 1
ATOM 1373 O O . VAL A 1 175 ? 16.181 3.052 3.676 1.00 74.81 175 VAL A O 1
ATOM 1376 N N . ILE A 1 176 ? 15.564 3.464 1.563 1.00 71.62 176 ILE A N 1
ATOM 1377 C CA . ILE A 1 176 ? 16.522 2.506 0.983 1.00 71.62 176 ILE A CA 1
ATOM 1378 C C . ILE A 1 176 ? 17.963 2.840 1.372 1.00 71.62 176 ILE A C 1
ATOM 1380 O O . ILE A 1 176 ? 18.709 1.943 1.751 1.00 71.62 176 ILE A O 1
ATOM 1384 N N . ILE A 1 177 ? 18.360 4.113 1.293 1.00 69.44 177 ILE A N 1
ATOM 1385 C CA . ILE A 1 177 ? 19.719 4.538 1.657 1.00 69.44 177 ILE A CA 1
ATOM 1386 C C . ILE A 1 177 ? 19.993 4.223 3.134 1.00 69.44 177 ILE A C 1
ATOM 1388 O O . ILE A 1 177 ? 21.070 3.733 3.467 1.00 69.44 177 ILE A O 1
ATOM 1392 N N . SER A 1 178 ? 19.016 4.436 4.023 1.00 69.88 178 SER A N 1
ATOM 1393 C CA . SER A 1 178 ? 19.166 4.077 5.438 1.00 69.88 178 SER A CA 1
ATOM 1394 C C . SER A 1 178 ? 19.293 2.566 5.673 1.00 69.88 178 SER A C 1
ATOM 1396 O O . SER A 1 178 ? 20.139 2.152 6.460 1.00 69.88 178 SER A O 1
ATOM 1398 N N . ILE A 1 179 ? 18.528 1.739 4.950 1.00 67.12 179 ILE A N 1
ATOM 1399 C CA . ILE A 1 179 ? 18.625 0.271 5.025 1.00 67.12 179 ILE A CA 1
ATOM 1400 C C . ILE A 1 179 ? 19.991 -0.199 4.497 1.00 67.12 179 ILE A C 1
ATOM 1402 O O . ILE A 1 179 ? 20.654 -1.016 5.132 1.00 67.12 179 ILE A O 1
ATOM 1406 N N . SER A 1 180 ? 20.439 0.372 3.375 1.00 64.12 180 SER A N 1
ATOM 1407 C CA . SER A 1 180 ? 21.735 0.104 2.739 1.00 64.12 180 SER A CA 1
ATOM 1408 C C . SER A 1 180 ? 22.908 0.379 3.684 1.00 64.12 180 SER A C 1
ATOM 1410 O O . SER A 1 180 ? 23.737 -0.497 3.914 1.00 64.12 180 SER A O 1
ATOM 1412 N N . ASN A 1 181 ? 22.932 1.551 4.324 1.00 63.94 181 ASN A N 1
ATOM 1413 C CA . ASN A 1 181 ? 24.022 1.938 5.225 1.00 63.94 181 ASN A CA 1
ATOM 1414 C C . ASN A 1 181 ? 24.114 1.066 6.492 1.00 63.94 181 ASN A C 1
ATOM 1416 O O . ASN A 1 181 ? 25.190 0.954 7.078 1.00 63.94 181 ASN A O 1
ATOM 1420 N N . ASN A 1 182 ? 23.009 0.443 6.911 1.00 59.81 182 ASN A N 1
ATOM 1421 C CA . ASN A 1 182 ? 22.963 -0.425 8.091 1.00 59.81 182 ASN A CA 1
ATOM 1422 C C . ASN A 1 182 ? 23.286 -1.898 7.763 1.00 59.81 182 ASN A C 1
ATOM 1424 O O . ASN A 1 182 ? 23.636 -2.676 8.652 1.00 59.81 182 ASN A O 1
ATOM 1428 N N . SER A 1 183 ? 23.216 -2.286 6.488 1.00 57.25 183 SER A N 1
ATOM 1429 C CA . SER A 1 183 ? 23.486 -3.639 5.999 1.00 57.25 183 SER A CA 1
ATOM 1430 C C . SER A 1 183 ? 24.986 -3.843 5.738 1.00 57.25 183 SER A C 1
ATOM 1432 O O . SER A 1 183 ? 25.477 -3.697 4.623 1.00 57.25 183 SER A O 1
ATOM 1434 N N . SER A 1 184 ? 25.740 -4.213 6.775 1.00 52.44 184 SER A N 1
ATOM 1435 C CA . SER A 1 184 ? 27.174 -4.556 6.669 1.00 52.44 184 SER A CA 1
ATOM 1436 C C . SER A 1 184 ? 27.450 -6.053 6.423 1.00 52.44 184 SER A C 1
ATOM 1438 O O . SER A 1 184 ? 28.607 -6.468 6.429 1.00 52.44 184 SER A O 1
ATOM 1440 N N . ASN A 1 185 ? 26.416 -6.871 6.180 1.00 50.00 185 ASN A N 1
ATOM 1441 C CA . ASN A 1 185 ? 26.543 -8.315 5.950 1.00 50.00 185 ASN A CA 1
ATOM 1442 C C . ASN A 1 185 ? 26.357 -8.705 4.471 1.00 50.00 185 ASN A C 1
ATOM 1444 O O . ASN A 1 185 ? 25.489 -8.193 3.772 1.00 50.00 185 ASN A O 1
ATOM 1448 N N . GLU A 1 186 ? 27.129 -9.691 4.006 1.00 44.94 186 GLU A N 1
ATOM 1449 C CA . GLU A 1 186 ? 27.129 -10.163 2.607 1.00 44.94 186 GLU A CA 1
ATOM 1450 C C . GLU A 1 186 ? 25.781 -10.774 2.156 1.00 44.94 186 GLU A C 1
ATOM 1452 O O . GLU A 1 186 ? 25.437 -10.708 0.979 1.00 44.94 186 GLU A O 1
ATOM 1457 N N . ASN A 1 187 ? 24.961 -11.291 3.082 1.00 45.41 187 ASN A N 1
ATOM 1458 C CA . ASN A 1 187 ? 23.634 -11.850 2.771 1.00 45.41 187 ASN A CA 1
ATOM 1459 C C . ASN A 1 187 ? 22.530 -10.792 2.600 1.00 45.41 187 ASN A C 1
ATOM 1461 O O . ASN A 1 187 ? 21.511 -11.072 1.971 1.00 45.41 187 ASN A O 1
ATOM 1465 N N . SER A 1 188 ? 22.706 -9.587 3.144 1.00 49.12 188 SER A N 1
ATOM 1466 C CA . SER A 1 188 ? 21.718 -8.505 3.044 1.00 49.12 188 SER A CA 1
ATOM 1467 C C . SER A 1 188 ? 21.871 -7.679 1.763 1.00 49.12 188 SER A C 1
ATOM 1469 O O . SER A 1 188 ? 20.989 -6.897 1.421 1.00 49.12 188 SER A O 1
ATOM 1471 N N . GLN A 1 189 ? 22.910 -7.963 0.974 1.00 42.34 189 GLN A N 1
ATOM 1472 C CA . GLN A 1 189 ? 23.121 -7.390 -0.348 1.00 42.34 189 GLN A CA 1
ATOM 1473 C C . GLN A 1 189 ? 21.964 -7.739 -1.310 1.00 42.34 189 GLN A C 1
ATOM 1475 O O . GLN A 1 189 ? 21.410 -6.853 -1.953 1.00 42.34 189 GLN A O 1
ATOM 1480 N N . PHE A 1 190 ? 21.497 -8.994 -1.351 1.00 39.75 190 PHE A N 1
ATOM 1481 C CA . PHE A 1 190 ? 20.366 -9.391 -2.212 1.00 39.75 190 PHE A CA 1
ATOM 1482 C C . PHE A 1 190 ? 19.025 -8.763 -1.794 1.00 39.75 190 PHE A C 1
ATOM 1484 O O . PHE A 1 190 ? 18.221 -8.413 -2.659 1.00 39.75 190 PHE A O 1
ATOM 1491 N N . GLN A 1 191 ? 18.787 -8.580 -0.490 1.00 48.94 191 GLN A N 1
ATOM 1492 C CA . GLN A 1 191 ? 17.584 -7.904 0.015 1.00 48.94 191 GLN A CA 1
ATOM 1493 C C . GLN A 1 191 ? 17.630 -6.404 -0.310 1.00 48.94 191 GLN A C 1
ATOM 1495 O O . GLN A 1 191 ? 16.666 -5.848 -0.835 1.00 48.94 191 GLN A O 1
ATOM 1500 N N . GLU A 1 192 ? 18.788 -5.768 -0.125 1.00 53.78 192 GLU A N 1
ATOM 1501 C CA . GLU A 1 192 ? 19.038 -4.378 -0.507 1.00 53.78 192 GLU A CA 1
ATOM 1502 C C . GLU A 1 192 ? 18.796 -4.134 -2.011 1.00 53.78 192 GLU A C 1
ATOM 1504 O O . GLU A 1 192 ? 18.159 -3.147 -2.391 1.00 53.78 192 GLU A O 1
ATOM 1509 N N . PHE A 1 193 ? 19.237 -5.053 -2.877 1.00 51.22 193 PHE A N 1
ATOM 1510 C CA . PHE A 1 193 ? 18.978 -4.981 -4.319 1.00 51.22 193 PHE A CA 1
ATOM 1511 C C . PHE A 1 193 ? 17.510 -5.231 -4.681 1.00 51.22 193 PHE A C 1
ATOM 1513 O O . PHE A 1 193 ? 16.973 -4.547 -5.558 1.00 51.22 193 PHE A O 1
ATOM 1520 N N . GLY A 1 194 ? 16.837 -6.137 -3.967 1.00 59.38 194 GLY A N 1
ATOM 1521 C CA . GLY A 1 194 ? 15.411 -6.415 -4.137 1.00 59.38 194 GLY A CA 1
ATOM 1522 C C . GLY A 1 194 ? 14.526 -5.185 -3.922 1.00 59.38 194 GLY A C 1
ATOM 1523 O O . GLY A 1 194 ? 13.578 -4.985 -4.677 1.00 59.38 194 GLY A O 1
ATOM 1524 N N . HIS A 1 195 ? 14.858 -4.321 -2.958 1.00 65.06 195 HIS A N 1
ATOM 1525 C CA . HIS A 1 195 ? 14.120 -3.077 -2.707 1.00 65.06 195 HIS A CA 1
ATOM 1526 C C . HIS A 1 195 ? 14.507 -1.933 -3.664 1.00 65.06 195 HIS A C 1
ATOM 1528 O O . HIS A 1 195 ? 13.663 -1.100 -4.002 1.00 65.06 195 HIS A O 1
ATOM 1534 N N . LYS A 1 196 ? 15.750 -1.894 -4.162 1.00 64.38 196 LYS A N 1
ATOM 1535 C CA . LYS A 1 196 ? 16.225 -0.859 -5.105 1.00 64.38 196 LYS A CA 1
ATOM 1536 C C . LYS A 1 196 ? 15.553 -0.936 -6.476 1.00 64.38 196 LYS A C 1
ATOM 1538 O O . LYS A 1 196 ? 15.144 0.092 -7.016 1.00 64.38 196 LYS A O 1
ATOM 1543 N N . LEU A 1 197 ? 15.406 -2.140 -7.030 1.00 64.88 197 LEU A N 1
ATOM 1544 C CA . LEU A 1 197 ? 14.857 -2.344 -8.375 1.00 64.88 197 LEU A CA 1
ATOM 1545 C C . LEU A 1 197 ? 13.417 -1.798 -8.536 1.00 64.88 197 LEU A C 1
ATOM 1547 O O . LEU A 1 197 ? 13.198 -1.005 -9.455 1.00 64.88 197 LEU A O 1
ATOM 1551 N N . PRO A 1 198 ? 12.441 -2.123 -7.660 1.00 69.50 198 PRO A N 1
ATOM 1552 C CA . PRO A 1 198 ? 11.096 -1.553 -7.726 1.00 69.50 198 PRO A CA 1
ATOM 1553 C C . PRO A 1 198 ? 11.090 -0.025 -7.694 1.00 69.50 198 PRO A C 1
ATOM 1555 O O . PRO A 1 198 ? 10.316 0.598 -8.411 1.00 69.50 198 PRO A O 1
ATOM 1558 N N . VAL A 1 199 ? 11.976 0.594 -6.910 1.00 70.88 199 VAL A N 1
ATOM 1559 C CA . VAL A 1 199 ? 12.038 2.057 -6.776 1.00 70.88 199 VAL A CA 1
ATOM 1560 C C . VAL A 1 199 ? 12.607 2.727 -8.014 1.00 70.88 199 VAL A C 1
ATOM 1562 O O . VAL A 1 199 ? 12.106 3.775 -8.414 1.00 70.88 199 VAL A O 1
ATOM 1565 N N . ILE A 1 200 ? 13.597 2.113 -8.654 1.00 65.62 200 ILE A N 1
ATOM 1566 C CA . ILE A 1 200 ? 14.147 2.610 -9.917 1.00 65.62 200 ILE A CA 1
ATOM 1567 C C . ILE A 1 200 ? 13.120 2.465 -11.043 1.00 65.62 200 ILE A C 1
ATOM 1569 O O . ILE A 1 200 ? 12.910 3.411 -11.798 1.00 65.62 200 ILE A O 1
ATOM 1573 N N . LEU A 1 201 ? 12.406 1.338 -11.123 1.00 69.44 201 LEU A N 1
ATOM 1574 C CA . LEU A 1 201 ? 11.314 1.176 -12.091 1.00 69.44 201 LEU A CA 1
ATOM 1575 C C . LEU A 1 201 ? 10.203 2.212 -11.873 1.00 69.44 201 LEU A C 1
ATOM 1577 O O . LEU A 1 201 ? 9.754 2.854 -12.821 1.00 69.44 201 LEU A O 1
ATOM 1581 N N . LEU A 1 202 ? 9.801 2.421 -10.618 1.00 73.56 202 LEU A N 1
ATOM 1582 C CA . LEU A 1 202 ? 8.800 3.415 -10.237 1.00 73.56 202 LEU A CA 1
ATOM 1583 C C . LEU A 1 202 ? 9.254 4.836 -10.593 1.00 73.56 202 LEU A C 1
ATOM 1585 O O . LEU A 1 202 ? 8.466 5.642 -11.075 1.00 73.56 202 LEU A O 1
ATOM 1589 N N . GLN A 1 203 ? 10.535 5.138 -10.394 1.00 69.25 203 GLN A N 1
ATOM 1590 C CA . GLN A 1 203 ? 11.143 6.404 -10.780 1.00 69.25 203 GLN A CA 1
ATOM 1591 C C . GLN A 1 203 ? 11.048 6.650 -12.287 1.00 69.25 203 GLN A C 1
ATOM 1593 O O . GLN A 1 203 ? 10.624 7.731 -12.692 1.00 69.25 203 GLN A O 1
ATOM 1598 N N . LEU A 1 204 ? 11.402 5.657 -13.107 1.00 67.38 204 LEU A N 1
ATOM 1599 C CA . LEU A 1 204 ? 11.265 5.751 -14.562 1.00 67.38 204 LEU A CA 1
ATOM 1600 C C . LEU A 1 204 ? 9.809 6.013 -14.970 1.00 67.38 204 LEU A C 1
ATOM 1602 O O . LEU A 1 204 ? 9.559 6.837 -15.847 1.00 67.38 204 LEU A O 1
ATOM 1606 N N . GLU A 1 205 ? 8.847 5.369 -14.304 1.00 70.69 205 GLU A N 1
ATOM 1607 C CA . GLU A 1 205 ? 7.419 5.561 -14.578 1.00 70.69 205 GLU A CA 1
ATOM 1608 C C . GLU A 1 205 ? 6.922 6.968 -14.205 1.00 70.69 205 GLU A C 1
ATOM 1610 O O . GLU A 1 205 ? 6.193 7.583 -14.987 1.00 70.69 205 GLU A O 1
ATOM 1615 N N . VAL A 1 206 ? 7.332 7.506 -13.046 1.00 71.69 206 VAL A N 1
ATOM 1616 C CA . VAL A 1 206 ? 7.008 8.890 -12.644 1.00 71.69 206 VAL A CA 1
ATOM 1617 C C . VAL A 1 206 ? 7.531 9.876 -13.690 1.00 71.69 206 VAL A C 1
ATOM 1619 O O . VAL A 1 206 ? 6.786 10.752 -14.124 1.00 71.69 206 VAL A O 1
ATOM 1622 N N . TYR A 1 207 ? 8.780 9.717 -14.136 1.00 68.44 207 TYR A N 1
ATOM 1623 C CA . TYR A 1 207 ? 9.382 10.619 -15.121 1.00 68.44 207 TYR A CA 1
ATOM 1624 C C . TYR A 1 207 ? 8.771 10.496 -16.513 1.00 68.44 207 TYR A C 1
ATOM 1626 O O . TYR A 1 207 ? 8.594 11.509 -17.180 1.00 68.44 207 TYR A O 1
ATOM 1634 N N . ALA A 1 208 ? 8.402 9.289 -16.951 1.00 66.38 208 ALA A N 1
ATOM 1635 C CA . ALA A 1 208 ? 7.712 9.102 -18.227 1.00 66.38 208 ALA A CA 1
ATOM 1636 C C . ALA A 1 208 ? 6.370 9.860 -18.286 1.00 66.38 208 ALA A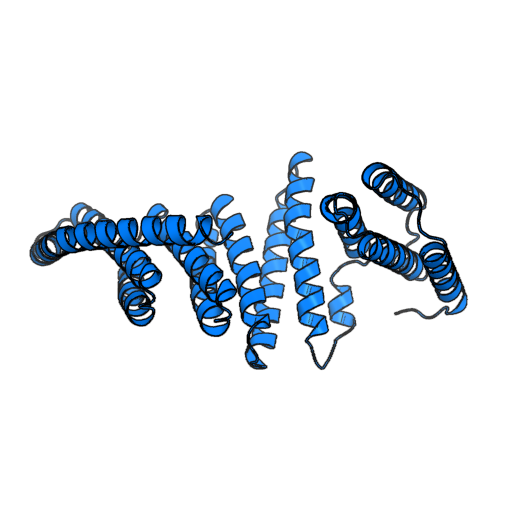 C 1
ATOM 1638 O O . ALA A 1 208 ? 5.897 10.195 -19.371 1.00 66.38 208 ALA A O 1
ATOM 1639 N N . LYS A 1 209 ? 5.761 10.131 -17.124 1.00 67.31 209 LYS A N 1
ATOM 1640 C CA . LYS A 1 209 ? 4.520 10.901 -16.979 1.00 67.31 209 LYS A CA 1
ATOM 1641 C C . LYS A 1 209 ? 4.742 12.392 -16.685 1.00 67.31 209 LYS A C 1
ATOM 1643 O O . LYS A 1 209 ? 3.764 13.138 -16.674 1.00 67.31 209 LYS A O 1
ATOM 1648 N N . ASP A 1 210 ? 5.978 12.837 -16.459 1.00 64.50 210 ASP A N 1
ATOM 1649 C CA . ASP A 1 210 ? 6.294 14.237 -16.163 1.00 64.50 210 ASP A CA 1
ATOM 1650 C C . ASP A 1 210 ? 6.324 15.076 -17.461 1.00 64.50 210 ASP A C 1
ATOM 1652 O O . ASP A 1 210 ? 7.104 14.777 -18.369 1.00 64.50 210 ASP A O 1
ATOM 1656 N N . PRO A 1 211 ? 5.500 16.136 -17.586 1.00 58.00 211 PRO A N 1
ATOM 1657 C CA . PRO A 1 211 ? 5.515 17.024 -18.748 1.00 58.00 211 PRO A CA 1
ATOM 1658 C C . PRO A 1 211 ? 6.778 17.901 -18.850 1.00 58.00 211 PRO A C 1
ATOM 1660 O O . PRO A 1 211 ? 6.996 18.515 -19.897 1.00 58.00 211 PRO A O 1
ATOM 1663 N N . SER A 1 212 ? 7.607 17.983 -17.802 1.00 60.19 212 SER A N 1
ATOM 1664 C CA . SER A 1 212 ? 8.871 18.732 -17.785 1.00 60.19 212 SER A CA 1
ATOM 1665 C C . SER A 1 212 ? 10.020 17.891 -17.209 1.00 60.19 212 SER A C 1
ATOM 1667 O O . SER A 1 212 ? 10.463 18.147 -16.088 1.00 60.19 212 SER A O 1
ATOM 1669 N N . PRO A 1 213 ? 10.528 16.892 -17.951 1.00 56.38 213 PRO A N 1
ATOM 1670 C CA . PRO A 1 213 ? 11.588 16.024 -17.455 1.00 56.38 213 PRO A CA 1
ATOM 1671 C C . PRO A 1 213 ? 12.847 16.843 -17.138 1.00 56.38 213 PRO A C 1
ATOM 1673 O O . PRO A 1 213 ? 13.430 17.469 -18.024 1.00 56.38 213 PRO A O 1
ATOM 1676 N N . ASN A 1 214 ? 13.264 16.842 -15.869 1.00 54.22 214 ASN A N 1
ATOM 1677 C CA . ASN A 1 214 ? 14.548 17.400 -15.455 1.00 54.22 214 ASN A CA 1
ATOM 1678 C C . ASN A 1 214 ? 15.648 16.325 -15.602 1.00 54.22 214 ASN A C 1
ATOM 1680 O O . ASN A 1 214 ? 15.661 15.382 -14.803 1.00 54.22 214 ASN A O 1
ATOM 1684 N N . PRO A 1 215 ? 16.575 16.452 -16.571 1.00 47.34 215 PRO A N 1
ATOM 1685 C CA . PRO A 1 215 ? 17.653 15.483 -16.776 1.00 47.34 215 PRO A CA 1
ATOM 1686 C C . PRO A 1 215 ? 18.606 15.383 -15.571 1.00 47.34 215 PRO A C 1
ATOM 1688 O O . PRO A 1 215 ? 19.110 14.299 -15.282 1.00 47.34 215 PRO A O 1
ATOM 1691 N N . ASP A 1 216 ? 18.767 16.449 -14.782 1.00 45.53 216 ASP A N 1
ATOM 1692 C CA . ASP A 1 216 ? 19.650 16.450 -13.606 1.00 45.53 216 ASP A CA 1
ATOM 1693 C C . ASP A 1 216 ? 19.088 15.605 -12.450 1.00 45.53 216 ASP A C 1
ATOM 1695 O O . ASP A 1 216 ? 19.831 15.104 -11.607 1.00 45.53 216 ASP A O 1
ATOM 1699 N N . ALA A 1 217 ? 17.768 15.391 -12.414 1.00 46.69 217 ALA A N 1
ATOM 1700 C CA . ALA A 1 217 ? 17.129 14.528 -11.420 1.00 46.69 217 ALA A CA 1
ATOM 1701 C C . ALA A 1 217 ? 17.314 13.027 -11.736 1.00 46.69 217 ALA A C 1
ATOM 1703 O O . ALA A 1 217 ? 17.182 12.182 -10.844 1.00 46.69 217 ALA A O 1
ATOM 1704 N N . PHE A 1 218 ? 17.658 12.706 -12.990 1.00 46.56 218 PHE A N 1
ATOM 1705 C CA . PHE A 1 218 ? 18.076 11.373 -13.432 1.00 46.56 218 PHE A CA 1
ATOM 1706 C C . PHE A 1 218 ? 19.486 11.031 -12.939 1.00 46.56 218 PHE A C 1
ATOM 1708 O O . PHE A 1 218 ? 19.734 9.898 -12.540 1.00 46.56 218 PHE A O 1
ATOM 1715 N N . CYS A 1 219 ? 20.361 12.039 -12.857 1.00 45.12 219 CYS A N 1
ATOM 1716 C CA . CYS A 1 219 ? 21.759 11.921 -12.432 1.00 45.12 219 CYS A CA 1
ATOM 1717 C C . CYS A 1 219 ? 21.932 11.470 -10.960 1.00 45.12 219 CYS A C 1
ATOM 1719 O O . CYS A 1 219 ? 23.030 11.145 -10.517 1.00 45.12 219 CYS A O 1
ATOM 1721 N N . ALA A 1 220 ? 20.842 11.416 -10.182 1.00 45.03 220 ALA A N 1
ATOM 1722 C CA . ALA A 1 220 ? 20.837 10.916 -8.805 1.00 45.03 220 ALA A CA 1
ATOM 1723 C C . ALA A 1 220 ? 20.764 9.378 -8.685 1.00 45.03 220 ALA A C 1
ATOM 1725 O O . ALA A 1 220 ? 20.896 8.856 -7.579 1.00 45.03 220 ALA A O 1
ATOM 1726 N N . VAL A 1 221 ? 20.522 8.652 -9.781 1.00 52.09 221 VAL A N 1
ATOM 1727 C CA . VAL A 1 221 ? 20.833 7.219 -9.877 1.00 52.09 221 VAL A CA 1
ATOM 1728 C C . VAL A 1 221 ? 22.149 7.174 -10.629 1.00 52.09 221 VAL A C 1
ATOM 1730 O O . VAL A 1 221 ? 22.186 7.594 -11.783 1.00 52.09 221 VAL A O 1
ATOM 1733 N N . SER A 1 222 ? 23.234 6.748 -9.976 1.00 59.25 222 SER A N 1
ATOM 1734 C CA . SER A 1 222 ? 24.501 6.560 -10.686 1.00 59.25 222 SER A CA 1
ATOM 1735 C C . SER A 1 222 ? 24.218 5.675 -11.895 1.00 59.25 222 SER A C 1
ATOM 1737 O O . SER A 1 222 ? 23.494 4.686 -11.769 1.00 59.25 222 SER A O 1
ATOM 1739 N N . THR A 1 223 ? 24.713 6.028 -13.077 1.00 59.75 223 THR A N 1
ATOM 1740 C CA . THR A 1 223 ? 24.435 5.226 -14.270 1.00 59.75 223 THR A CA 1
ATOM 1741 C C . THR A 1 223 ? 24.930 3.774 -14.073 1.00 59.75 223 THR A C 1
ATOM 1743 O O . THR A 1 223 ? 24.236 2.841 -14.470 1.00 59.75 223 THR A O 1
ATOM 1746 N N . SER A 1 224 ? 25.967 3.566 -13.254 1.00 62.72 224 SER A N 1
ATOM 1747 C CA . SER A 1 224 ? 26.381 2.287 -12.655 1.00 62.72 224 SER A CA 1
ATOM 1748 C C . SER A 1 224 ? 25.272 1.552 -11.877 1.00 62.72 224 SER A C 1
ATOM 1750 O O . SER A 1 224 ? 25.056 0.357 -12.085 1.00 62.72 224 SER A O 1
ATOM 1752 N N . ASP A 1 225 ? 24.501 2.239 -11.027 1.00 62.75 225 ASP A N 1
ATOM 1753 C CA . ASP A 1 225 ? 23.348 1.646 -10.333 1.00 62.75 225 ASP A CA 1
ATOM 1754 C C . ASP A 1 225 ? 22.240 1.262 -11.320 1.00 62.75 225 ASP A C 1
ATOM 1756 O O . ASP A 1 225 ? 21.643 0.193 -11.198 1.00 62.75 225 ASP A O 1
ATOM 1760 N N . ALA A 1 226 ? 21.982 2.098 -12.330 1.00 62.91 226 ALA A N 1
ATOM 1761 C CA . ALA A 1 226 ? 20.999 1.803 -13.370 1.00 62.91 226 ALA A CA 1
ATOM 1762 C C . ALA A 1 226 ? 21.414 0.592 -14.232 1.00 62.91 226 ALA A C 1
ATOM 1764 O O . ALA A 1 226 ? 20.564 -0.243 -14.548 1.00 62.91 226 ALA A O 1
ATOM 1765 N N . ILE A 1 227 ? 22.709 0.447 -14.539 1.00 72.00 227 ILE A N 1
ATOM 1766 C CA . ILE A 1 227 ? 23.289 -0.717 -15.227 1.00 72.00 227 ILE A CA 1
ATOM 1767 C C . ILE A 1 227 ? 23.064 -1.989 -14.404 1.00 72.00 227 ILE A C 1
ATOM 1769 O O . ILE A 1 227 ? 22.473 -2.944 -14.907 1.00 72.00 227 ILE A O 1
ATOM 1773 N N . ARG A 1 228 ? 23.450 -1.987 -13.122 1.00 70.75 228 ARG A N 1
ATOM 1774 C CA . ARG A 1 228 ? 23.296 -3.148 -12.220 1.00 70.75 228 ARG A CA 1
ATOM 1775 C C . ARG A 1 228 ? 21.840 -3.562 -12.022 1.00 70.75 228 ARG A C 1
ATOM 1777 O O . ARG A 1 228 ? 21.514 -4.741 -11.875 1.00 70.75 228 ARG A O 1
ATOM 1784 N N . VAL A 1 229 ? 20.941 -2.585 -11.994 1.00 67.00 229 VAL A N 1
ATOM 1785 C CA . VAL A 1 229 ? 19.507 -2.813 -11.796 1.00 67.00 229 VAL A CA 1
ATOM 1786 C C . VAL A 1 229 ? 18.869 -3.392 -13.047 1.00 67.00 229 VAL A C 1
ATOM 1788 O O . VAL A 1 229 ? 18.069 -4.323 -12.949 1.00 67.00 229 VAL A O 1
ATOM 1791 N N . LEU A 1 230 ? 19.245 -2.881 -14.217 1.00 72.31 230 LEU A N 1
ATOM 1792 C CA . LEU A 1 230 ? 18.774 -3.413 -15.486 1.00 72.31 230 LEU A CA 1
ATOM 1793 C C . LEU A 1 230 ? 19.319 -4.828 -15.734 1.00 72.31 230 LEU A C 1
ATOM 1795 O O . LEU A 1 230 ? 18.548 -5.698 -16.126 1.00 72.31 230 LEU A O 1
ATOM 1799 N N . GLU A 1 231 ? 20.587 -5.092 -15.412 1.00 79.62 231 GLU A N 1
ATOM 1800 C CA . GLU A 1 231 ? 21.165 -6.443 -15.371 1.00 79.62 231 GLU A CA 1
ATOM 1801 C C . GLU A 1 231 ? 20.340 -7.382 -14.479 1.00 79.62 231 GLU A C 1
ATOM 1803 O O . GLU A 1 231 ? 19.851 -8.413 -14.944 1.00 79.62 231 GLU A O 1
ATOM 1808 N N . SER A 1 232 ? 20.129 -7.007 -13.213 1.00 71.00 232 SER A N 1
ATOM 1809 C CA . SER A 1 232 ? 19.390 -7.833 -12.249 1.00 71.00 232 SER A CA 1
ATOM 1810 C C . SER A 1 232 ? 17.955 -8.097 -12.713 1.00 71.00 232 SER A C 1
ATOM 1812 O O . SER A 1 232 ? 17.439 -9.205 -12.569 1.00 71.00 232 SER A O 1
ATOM 1814 N N . TYR A 1 233 ? 17.297 -7.098 -13.309 1.00 70.31 233 TYR A N 1
ATOM 1815 C CA . TYR A 1 233 ? 15.962 -7.249 -13.884 1.00 70.31 233 TYR A CA 1
ATOM 1816 C C . TYR A 1 233 ? 15.948 -8.230 -15.061 1.00 70.31 233 TYR A C 1
ATOM 1818 O O . TYR A 1 233 ? 15.053 -9.078 -15.149 1.00 70.31 233 TYR A O 1
ATOM 1826 N N . ILE A 1 234 ? 16.952 -8.149 -15.938 1.00 77.81 234 ILE A N 1
ATOM 1827 C CA . ILE A 1 234 ? 17.112 -9.083 -17.051 1.00 77.81 234 ILE A CA 1
ATOM 1828 C C . ILE A 1 234 ? 17.288 -10.502 -16.507 1.00 77.81 234 ILE A C 1
ATOM 1830 O O . ILE A 1 234 ? 16.515 -11.380 -16.872 1.00 77.81 234 ILE A O 1
ATOM 1834 N N . VAL A 1 235 ? 18.228 -10.719 -15.588 1.00 77.94 235 VAL A N 1
ATOM 1835 C CA . VAL A 1 235 ? 18.575 -12.043 -15.047 1.00 77.94 235 VAL A CA 1
ATOM 1836 C C . VAL A 1 235 ? 17.428 -12.674 -14.253 1.00 77.94 235 VAL A C 1
ATOM 1838 O O . VAL A 1 235 ? 17.099 -13.840 -14.459 1.00 77.94 235 VAL A O 1
ATOM 1841 N N . ILE A 1 236 ? 16.801 -11.918 -13.349 1.00 70.06 236 ILE A N 1
ATOM 1842 C CA . ILE A 1 236 ? 15.825 -12.463 -12.393 1.00 70.06 236 ILE A CA 1
ATOM 1843 C C . ILE A 1 236 ? 14.431 -12.586 -13.016 1.00 70.06 236 ILE A C 1
ATOM 1845 O O . ILE A 1 236 ? 13.659 -13.461 -12.621 1.00 70.06 236 ILE A O 1
ATOM 1849 N N . ARG A 1 237 ? 14.072 -11.705 -13.962 1.00 71.50 237 ARG A N 1
ATOM 1850 C CA . ARG A 1 237 ? 12.673 -11.547 -14.390 1.00 71.50 237 ARG A CA 1
ATOM 1851 C C . ARG A 1 237 ? 12.430 -11.699 -15.882 1.00 71.50 237 ARG A C 1
ATOM 1853 O O . ARG A 1 237 ? 11.444 -12.338 -16.237 1.00 71.50 237 ARG A O 1
ATOM 1860 N N . LEU A 1 238 ? 13.281 -11.139 -16.740 1.00 72.19 238 LEU A N 1
ATOM 1861 C CA . LEU A 1 238 ? 13.086 -11.233 -18.195 1.00 72.19 238 LEU A CA 1
ATOM 1862 C C . LEU A 1 238 ? 13.697 -12.500 -18.805 1.00 72.19 238 LEU A C 1
ATOM 1864 O O . LEU A 1 238 ? 13.185 -13.020 -19.788 1.00 72.19 238 LEU A O 1
ATOM 1868 N N . ALA A 1 239 ? 14.793 -13.009 -18.249 1.00 77.94 239 ALA A N 1
ATOM 1869 C CA . ALA A 1 239 ? 15.440 -14.222 -18.732 1.00 77.94 239 ALA A CA 1
ATOM 1870 C C . ALA A 1 239 ? 14.597 -15.485 -18.465 1.00 77.94 239 ALA A C 1
ATOM 1872 O O . ALA A 1 239 ? 14.520 -16.325 -19.363 1.00 77.94 239 ALA A O 1
ATOM 1873 N N . PRO A 1 240 ? 13.912 -15.623 -17.307 1.00 74.19 240 PRO A N 1
ATOM 1874 C CA . PRO A 1 240 ? 12.989 -16.731 -17.068 1.00 74.19 240 PRO A CA 1
ATOM 1875 C C . PRO A 1 240 ? 11.609 -16.558 -17.723 1.00 74.19 240 PRO A C 1
ATOM 1877 O O . PRO A 1 240 ? 10.822 -17.504 -17.697 1.00 74.19 240 PRO A O 1
ATOM 1880 N N . SER A 1 241 ? 11.275 -15.372 -18.250 1.00 69.69 241 SER A N 1
ATOM 1881 C CA . SER A 1 241 ? 9.987 -15.131 -18.910 1.00 69.69 241 SER A CA 1
ATOM 1882 C C . SER A 1 241 ? 10.035 -15.504 -20.398 1.00 69.69 241 SER A C 1
ATOM 1884 O O . SER A 1 241 ? 11.078 -15.450 -21.045 1.00 69.69 241 SER A O 1
ATOM 1886 N N . ASP A 1 242 ? 8.882 -15.854 -20.974 1.00 71.62 242 ASP A N 1
ATOM 1887 C CA . ASP A 1 242 ? 8.747 -16.135 -22.415 1.00 71.62 242 ASP A CA 1
ATOM 1888 C C . ASP A 1 242 ? 8.650 -14.855 -23.279 1.00 71.62 242 ASP A C 1
ATOM 1890 O O . ASP A 1 242 ? 8.307 -14.905 -24.462 1.00 71.62 242 ASP A O 1
ATOM 1894 N N . GLU A 1 243 ? 8.955 -13.683 -22.714 1.00 73.19 243 GLU A N 1
ATOM 1895 C CA . GLU A 1 243 ? 8.842 -12.382 -23.385 1.00 73.19 243 GLU A CA 1
ATOM 1896 C C . GLU A 1 243 ? 10.161 -11.962 -24.053 1.00 73.19 243 GLU A C 1
ATOM 1898 O O . GLU A 1 243 ? 10.754 -10.929 -23.746 1.00 73.19 243 GLU A O 1
ATOM 1903 N N . TYR A 1 244 ? 10.610 -12.761 -25.022 1.00 78.81 244 TYR A N 1
ATOM 1904 C CA . TYR A 1 244 ? 11.934 -12.638 -25.649 1.00 78.81 244 TYR A CA 1
ATOM 1905 C C . TYR A 1 244 ? 12.242 -11.252 -26.237 1.00 78.81 244 TYR A C 1
ATOM 1907 O O . TYR A 1 244 ? 13.366 -10.771 -26.125 1.00 78.81 244 TYR A O 1
ATOM 1915 N N . THR A 1 245 ? 11.252 -10.580 -26.826 1.00 72.38 245 THR A N 1
ATOM 1916 C CA . THR A 1 245 ? 11.426 -9.238 -27.408 1.00 72.38 245 THR A CA 1
ATOM 1917 C C . THR A 1 245 ? 11.727 -8.181 -26.348 1.00 72.38 245 THR A C 1
ATOM 1919 O O . THR A 1 245 ? 12.458 -7.228 -26.604 1.00 72.38 245 THR A O 1
ATOM 1922 N N . TRP A 1 246 ? 11.171 -8.341 -25.146 1.00 70.88 246 TRP A N 1
ATOM 1923 C CA . TRP A 1 246 ? 11.430 -7.444 -24.023 1.00 70.88 246 TRP A CA 1
ATOM 1924 C C . TRP A 1 246 ? 12.818 -7.681 -23.443 1.00 70.88 246 TRP A C 1
ATOM 1926 O O . TRP A 1 246 ? 13.522 -6.714 -23.156 1.00 70.88 246 TRP A O 1
ATOM 1936 N N . THR A 1 247 ? 13.240 -8.943 -23.343 1.00 77.25 247 THR A N 1
ATOM 1937 C CA . THR A 1 247 ? 14.596 -9.317 -22.924 1.00 77.25 247 THR A CA 1
ATOM 1938 C C . THR A 1 247 ? 15.646 -8.743 -23.874 1.00 77.25 247 THR A C 1
ATOM 1940 O O . THR A 1 247 ? 16.595 -8.110 -23.422 1.00 77.25 247 THR A O 1
ATOM 1943 N N . GLU A 1 248 ? 15.442 -8.864 -25.189 1.00 77.06 248 GLU A N 1
ATOM 1944 C CA . GLU A 1 248 ? 16.348 -8.291 -26.194 1.00 77.06 248 GLU A CA 1
ATOM 1945 C C . GLU A 1 248 ? 16.426 -6.761 -26.108 1.00 77.06 248 GLU A C 1
ATOM 1947 O O . GLU A 1 248 ? 17.522 -6.203 -26.059 1.00 77.06 248 GLU A O 1
ATOM 1952 N N . ASN A 1 249 ? 15.284 -6.075 -26.009 1.00 68.88 249 ASN A N 1
ATOM 1953 C CA . ASN A 1 249 ? 15.252 -4.616 -25.877 1.00 68.88 249 ASN A CA 1
ATOM 1954 C C . ASN A 1 249 ? 15.914 -4.130 -24.580 1.00 68.88 249 ASN A C 1
ATOM 1956 O O . ASN A 1 249 ? 16.603 -3.107 -24.585 1.00 68.88 249 ASN A O 1
ATOM 1960 N N . ALA A 1 250 ? 15.747 -4.866 -23.480 1.00 70.88 250 ALA A N 1
ATOM 1961 C CA . ALA A 1 250 ? 16.409 -4.564 -22.218 1.00 70.88 250 ALA A CA 1
ATOM 1962 C C . ALA A 1 250 ? 17.932 -4.742 -22.326 1.00 70.88 250 ALA A C 1
ATOM 1964 O O . ALA A 1 250 ? 18.670 -3.871 -21.871 1.00 70.88 250 ALA A O 1
ATOM 1965 N N . ILE A 1 251 ? 18.412 -5.800 -22.993 1.00 77.56 251 ILE A N 1
ATOM 1966 C CA . ILE A 1 251 ? 19.850 -6.024 -23.230 1.00 77.56 251 ILE A CA 1
ATOM 1967 C C . ILE A 1 251 ? 20.445 -4.918 -24.117 1.00 77.56 251 ILE A C 1
ATOM 1969 O O . ILE A 1 251 ? 21.520 -4.405 -23.817 1.00 77.56 251 ILE A O 1
ATOM 1973 N N . ILE A 1 252 ? 19.749 -4.491 -25.176 1.00 71.75 252 ILE A N 1
ATOM 1974 C CA . ILE A 1 252 ? 20.197 -3.366 -26.021 1.00 71.75 252 ILE A CA 1
ATOM 1975 C C . ILE A 1 252 ? 20.266 -2.070 -25.205 1.00 71.75 252 ILE A C 1
ATOM 1977 O O . ILE A 1 252 ? 21.226 -1.311 -25.328 1.00 71.75 252 ILE A O 1
ATOM 1981 N N . THR A 1 253 ? 19.272 -1.833 -24.346 1.00 71.56 253 THR A N 1
ATOM 1982 C CA . THR A 1 253 ? 19.242 -0.671 -23.447 1.00 71.56 253 THR A CA 1
ATOM 1983 C C . THR A 1 253 ? 20.399 -0.712 -22.447 1.00 71.56 253 THR A C 1
ATOM 1985 O O . THR A 1 253 ? 21.009 0.320 -22.186 1.00 71.56 253 THR A O 1
ATOM 1988 N N . LEU A 1 254 ? 20.759 -1.897 -21.944 1.00 74.81 254 LEU A N 1
ATOM 1989 C CA . LEU A 1 254 ? 21.907 -2.102 -21.060 1.00 74.81 254 LEU A CA 1
ATOM 1990 C C . LEU A 1 254 ? 23.229 -1.789 -21.771 1.00 74.81 254 LEU A C 1
ATOM 1992 O O . LEU A 1 254 ? 24.040 -1.033 -21.244 1.00 74.81 254 LEU A O 1
ATOM 1996 N N . ILE A 1 255 ? 23.413 -2.302 -22.992 1.00 75.75 255 ILE A N 1
ATOM 1997 C CA . ILE A 1 255 ? 24.585 -2.013 -23.833 1.00 75.75 255 ILE A CA 1
ATOM 1998 C C . ILE A 1 255 ? 24.690 -0.509 -24.108 1.00 75.75 255 ILE A C 1
ATOM 2000 O O . ILE A 1 255 ? 25.774 0.067 -24.010 1.00 75.75 255 ILE A O 1
ATOM 2004 N N . TRP A 1 256 ? 23.574 0.151 -24.423 1.00 72.50 256 TRP A N 1
ATOM 2005 C CA . TRP A 1 256 ? 23.555 1.601 -24.605 1.00 72.50 256 TRP A CA 1
ATOM 2006 C C . TRP A 1 256 ? 24.012 2.337 -23.346 1.00 72.50 256 TRP A C 1
ATOM 2008 O O . TRP A 1 256 ? 24.891 3.189 -23.416 1.00 72.50 256 TRP A O 1
ATOM 2018 N N . LEU A 1 257 ? 23.446 1.978 -22.196 1.00 66.69 257 LEU A N 1
ATOM 2019 C CA . LEU A 1 257 ? 23.714 2.632 -20.923 1.00 66.69 257 LEU A CA 1
ATOM 2020 C C . LEU A 1 257 ? 25.192 2.493 -20.516 1.00 66.69 257 LEU A C 1
ATOM 2022 O O . LEU A 1 257 ? 25.831 3.478 -20.155 1.00 66.69 257 LEU A O 1
ATOM 2026 N N . MET A 1 258 ? 25.760 1.295 -20.684 1.00 69.75 258 MET A N 1
ATOM 2027 C CA . MET A 1 258 ? 27.181 1.013 -20.448 1.00 69.75 258 MET A CA 1
ATOM 2028 C C . MET A 1 258 ? 28.106 1.775 -21.406 1.00 69.75 258 MET A C 1
ATOM 2030 O O . MET A 1 258 ? 29.146 2.285 -20.999 1.00 69.75 258 MET A O 1
ATOM 2034 N N . THR A 1 259 ? 27.739 1.865 -22.689 1.00 68.00 259 THR A N 1
ATOM 2035 C CA . THR A 1 259 ? 28.545 2.573 -23.702 1.00 68.00 259 THR A CA 1
ATOM 2036 C C . THR A 1 259 ? 28.399 4.094 -23.638 1.00 68.00 259 THR A C 1
ATOM 2038 O O . THR A 1 259 ? 29.238 4.809 -24.190 1.00 68.00 259 THR A O 1
ATOM 2041 N N . ALA A 1 260 ? 27.356 4.607 -22.985 1.00 62.31 260 ALA A N 1
ATOM 2042 C CA . ALA A 1 260 ? 27.170 6.030 -22.730 1.00 62.31 260 ALA A CA 1
ATOM 2043 C C . ALA A 1 260 ? 28.046 6.526 -21.561 1.00 62.31 260 ALA A C 1
ATOM 2045 O O . ALA A 1 260 ? 28.601 7.618 -21.663 1.00 62.31 260 ALA A O 1
ATOM 2046 N N . GLU A 1 261 ? 28.242 5.721 -20.503 1.00 55.81 261 GLU A N 1
ATOM 2047 C CA . GLU A 1 261 ? 29.124 6.067 -19.368 1.00 55.81 261 GLU A CA 1
ATOM 2048 C C . GLU A 1 261 ? 30.601 6.150 -19.743 1.00 55.81 261 GLU A C 1
ATOM 2050 O O . GLU A 1 261 ? 31.311 7.005 -19.229 1.00 55.81 261 GLU A O 1
ATOM 2055 N N . SER A 1 262 ? 31.080 5.303 -20.659 1.00 52.88 262 SER A N 1
ATOM 2056 C CA . SER A 1 262 ? 32.498 5.267 -21.053 1.00 52.88 262 SER A CA 1
ATOM 2057 C C . SER A 1 262 ? 33.028 6.560 -21.702 1.00 52.88 262 SER A C 1
ATOM 2059 O O . SER A 1 262 ? 34.228 6.660 -21.959 1.00 52.88 262 SER A O 1
ATOM 2061 N N . ASN A 1 263 ? 32.156 7.538 -21.976 1.00 51.72 263 ASN A N 1
ATOM 2062 C CA . ASN A 1 263 ? 32.525 8.863 -22.478 1.00 51.72 263 ASN A CA 1
ATOM 2063 C C . ASN A 1 263 ? 32.810 9.886 -21.362 1.00 51.72 263 ASN A C 1
ATOM 2065 O O . ASN A 1 263 ? 33.487 10.879 -21.631 1.00 51.72 263 ASN A O 1
ATOM 2069 N N . ASP A 1 264 ? 32.339 9.645 -20.135 1.00 47.12 264 ASP A N 1
ATOM 2070 C CA . ASP A 1 264 ? 32.757 10.388 -18.949 1.00 47.12 264 ASP A CA 1
ATOM 2071 C C . ASP A 1 264 ? 33.923 9.637 -18.295 1.00 47.12 264 ASP A C 1
ATOM 2073 O O . ASP A 1 264 ? 33.946 8.414 -18.239 1.00 47.12 264 ASP A O 1
ATOM 2077 N N . ASN A 1 265 ? 34.944 10.360 -17.834 1.00 44.44 265 ASN A N 1
ATOM 2078 C CA . ASN A 1 265 ? 36.275 9.837 -17.474 1.00 44.44 265 ASN A CA 1
ATOM 2079 C C . ASN A 1 265 ? 36.339 8.769 -16.344 1.00 44.44 265 ASN A C 1
ATOM 2081 O O . ASN A 1 265 ? 37.434 8.458 -15.866 1.00 44.44 265 ASN A O 1
ATOM 2085 N N . SER A 1 266 ? 35.223 8.189 -15.896 1.00 49.91 266 SER A N 1
ATOM 2086 C CA . SER A 1 266 ? 35.210 6.933 -15.147 1.00 49.91 266 SER A CA 1
ATOM 2087 C C . SER A 1 266 ? 35.277 5.763 -16.126 1.00 49.91 266 SER A C 1
ATOM 2089 O O . SER A 1 266 ? 34.277 5.353 -16.708 1.00 49.91 266 SER A O 1
ATOM 2091 N N . ILE A 1 267 ? 36.475 5.211 -16.311 1.00 46.16 267 ILE A N 1
ATOM 2092 C CA . ILE A 1 267 ? 36.668 3.953 -17.035 1.00 46.16 267 ILE A CA 1
ATOM 2093 C C . ILE A 1 267 ? 35.837 2.881 -16.317 1.00 46.16 267 ILE A C 1
ATOM 2095 O O . ILE A 1 267 ? 36.219 2.431 -15.237 1.00 46.16 267 ILE A O 1
ATOM 2099 N N . VAL A 1 268 ? 34.695 2.497 -16.894 1.00 54.91 268 VAL A N 1
ATOM 2100 C CA . VAL A 1 268 ? 33.967 1.292 -16.485 1.00 54.91 268 VAL A CA 1
ATOM 2101 C C . VAL A 1 268 ? 34.937 0.125 -16.655 1.00 54.91 268 VAL A C 1
ATOM 2103 O O . VAL A 1 268 ? 35.495 -0.067 -17.737 1.00 54.91 268 VAL A O 1
ATOM 2106 N N . ASP A 1 269 ? 35.203 -0.603 -15.570 1.00 61.91 269 ASP A N 1
ATOM 2107 C CA . ASP A 1 269 ? 36.159 -1.709 -15.562 1.00 61.91 269 ASP A CA 1
ATOM 2108 C C . ASP A 1 269 ? 35.717 -2.776 -16.587 1.00 61.91 269 ASP A C 1
ATOM 2110 O O . ASP A 1 269 ? 34.611 -3.310 -16.470 1.00 61.91 269 ASP A O 1
ATOM 2114 N N . PRO A 1 270 ? 36.539 -3.112 -17.598 1.00 61.06 270 PRO A N 1
ATOM 2115 C CA . PRO A 1 270 ? 36.206 -4.143 -18.579 1.00 61.06 270 PRO A CA 1
ATOM 2116 C C . PRO A 1 270 ? 35.854 -5.495 -17.945 1.00 61.06 270 PRO A C 1
ATOM 2118 O O . PRO A 1 270 ? 35.046 -6.238 -18.499 1.00 61.06 270 PRO A O 1
ATOM 2121 N N . SER A 1 271 ? 36.408 -5.796 -16.766 1.00 65.81 271 SER A N 1
ATOM 2122 C CA . SER A 1 271 ? 36.096 -7.025 -16.030 1.00 65.81 271 SER A CA 1
ATOM 2123 C C . SER A 1 271 ? 34.682 -7.032 -15.438 1.00 65.81 271 SER A C 1
ATOM 2125 O O . SER A 1 271 ? 34.053 -8.087 -15.357 1.00 65.81 271 SER A O 1
ATOM 2127 N N . PHE A 1 272 ? 34.143 -5.860 -15.088 1.00 67.75 272 PHE A N 1
ATOM 2128 C CA . PHE A 1 272 ? 32.752 -5.713 -14.665 1.00 67.75 272 PHE A CA 1
ATOM 2129 C C . PHE A 1 272 ? 31.802 -6.002 -15.834 1.00 67.75 272 PHE A C 1
ATOM 2131 O O . PHE A 1 272 ? 30.833 -6.737 -15.670 1.00 67.75 272 PHE A O 1
ATOM 2138 N N . LEU A 1 273 ? 32.120 -5.506 -17.034 1.00 68.00 273 LEU A N 1
ATOM 2139 C CA . LEU A 1 273 ? 31.310 -5.727 -18.238 1.00 68.00 273 LEU A CA 1
ATOM 2140 C C . LEU A 1 273 ? 31.237 -7.206 -18.635 1.00 68.00 273 LEU A C 1
ATOM 2142 O O . LEU A 1 273 ? 30.154 -7.702 -18.942 1.00 68.00 273 LEU A O 1
ATOM 2146 N N . GLU A 1 274 ? 32.369 -7.912 -18.612 1.00 73.62 274 GLU A N 1
ATOM 2147 C CA . GLU A 1 274 ? 32.399 -9.353 -18.889 1.00 73.62 274 GLU A CA 1
ATOM 2148 C C . GLU A 1 274 ? 31.548 -10.134 -17.879 1.00 73.62 274 GLU A C 1
ATOM 2150 O O . GLU A 1 274 ? 30.754 -10.984 -18.282 1.00 73.62 274 GLU A O 1
ATOM 2155 N N . GLY A 1 275 ? 31.626 -9.780 -16.590 1.00 77.94 275 GLY A N 1
ATOM 2156 C CA . GLY A 1 275 ? 30.808 -10.395 -15.542 1.00 77.94 275 GLY A CA 1
ATOM 2157 C C . GLY A 1 275 ? 29.302 -10.260 -15.789 1.00 77.94 275 GLY A C 1
ATOM 2158 O O . GLY A 1 275 ? 28.579 -11.254 -15.692 1.00 77.94 275 GLY A O 1
ATOM 2159 N N . VAL A 1 276 ? 28.848 -9.064 -16.182 1.00 75.81 276 VAL A N 1
ATOM 2160 C CA . VAL A 1 276 ? 27.426 -8.781 -16.434 1.00 75.81 276 VAL A CA 1
ATOM 2161 C C . VAL A 1 276 ? 26.878 -9.607 -17.599 1.00 75.81 276 VAL A C 1
ATOM 2163 O O . VAL A 1 276 ? 25.821 -10.240 -17.499 1.00 75.81 276 VAL A O 1
ATOM 2166 N N . PHE A 1 277 ? 27.594 -9.640 -18.727 1.00 81.50 277 PHE A N 1
ATOM 2167 C CA . PHE A 1 277 ? 27.147 -10.417 -19.884 1.00 81.50 277 PHE A CA 1
ATOM 2168 C C . PHE A 1 277 ? 27.233 -11.923 -19.639 1.00 81.50 277 PHE A C 1
ATOM 2170 O O . PHE A 1 2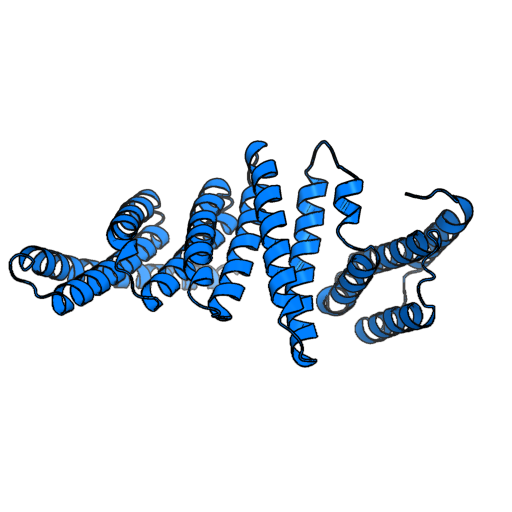77 ? 26.352 -12.648 -20.101 1.00 81.50 277 PHE A O 1
ATOM 2177 N N . ASP A 1 278 ? 28.219 -12.397 -18.876 1.00 81.94 278 ASP A N 1
ATOM 2178 C CA . ASP A 1 278 ? 28.308 -13.801 -18.478 1.00 81.94 278 ASP A CA 1
ATOM 2179 C C . ASP A 1 278 ? 27.116 -14.230 -17.612 1.00 81.94 278 ASP A C 1
ATOM 2181 O O . ASP A 1 278 ? 26.605 -15.344 -17.765 1.00 81.94 278 ASP A O 1
ATOM 2185 N N . GLU A 1 279 ? 26.645 -13.366 -16.709 1.00 81.12 279 GLU A N 1
ATOM 2186 C CA . GLU A 1 279 ? 25.491 -13.652 -15.856 1.00 81.12 279 GLU A CA 1
ATOM 2187 C C . GLU A 1 279 ? 24.176 -13.659 -16.645 1.00 81.12 279 GLU A C 1
ATOM 2189 O O . GLU A 1 279 ? 23.394 -14.609 -16.529 1.00 81.12 279 GLU A O 1
ATOM 2194 N N . ILE A 1 280 ? 23.981 -12.688 -17.544 1.00 82.75 280 ILE A N 1
ATOM 2195 C CA . ILE A 1 280 ? 22.842 -12.661 -18.475 1.00 82.75 280 ILE A CA 1
ATOM 2196 C C . ILE A 1 280 ? 22.858 -13.889 -19.390 1.00 82.75 280 ILE A C 1
ATOM 2198 O O . ILE A 1 280 ? 21.829 -14.548 -19.558 1.00 82.75 280 ILE A O 1
ATOM 2202 N N . GLN A 1 281 ? 24.018 -14.247 -19.949 1.00 83.12 281 GLN A N 1
ATOM 2203 C CA . GLN A 1 281 ? 24.166 -15.412 -20.820 1.00 83.12 281 GLN A CA 1
ATOM 2204 C C . GLN A 1 281 ? 23.844 -16.710 -20.073 1.00 83.12 281 GLN A C 1
ATOM 2206 O O . GLN A 1 281 ? 23.185 -17.595 -20.624 1.00 83.12 281 GLN A O 1
ATOM 2211 N N . ARG A 1 282 ? 24.270 -16.823 -18.809 1.00 84.12 282 ARG A N 1
ATOM 2212 C CA . ARG A 1 282 ? 23.986 -17.979 -17.950 1.00 84.12 282 ARG A CA 1
ATOM 2213 C C . ARG A 1 282 ? 22.502 -18.087 -17.600 1.00 84.12 282 ARG A C 1
ATOM 2215 O O . ARG A 1 282 ? 21.977 -19.198 -17.577 1.00 84.12 282 ARG A O 1
ATOM 2222 N N . ALA A 1 283 ? 21.839 -16.962 -17.340 1.00 79.69 283 ALA A N 1
ATOM 2223 C CA . ALA A 1 283 ? 20.432 -16.917 -16.951 1.00 79.69 283 ALA A CA 1
ATOM 2224 C C . ALA A 1 283 ? 19.473 -17.116 -18.134 1.00 79.69 283 ALA A C 1
ATOM 2226 O O . ALA A 1 283 ? 18.478 -17.827 -18.013 1.00 79.69 283 ALA A O 1
ATOM 2227 N N . TRP A 1 284 ? 19.771 -16.507 -19.283 1.00 83.44 284 TRP A N 1
ATOM 2228 C CA . TRP A 1 284 ? 18.898 -16.532 -20.459 1.00 83.44 284 TRP A CA 1
ATOM 2229 C C . TRP A 1 284 ? 19.179 -17.716 -21.390 1.00 83.44 284 TRP A C 1
ATOM 2231 O O . TRP A 1 284 ? 18.268 -18.213 -22.054 1.00 83.44 284 TRP A O 1
ATOM 2241 N N . ASN A 1 285 ? 20.429 -18.203 -21.418 1.00 83.25 285 ASN A N 1
ATOM 2242 C CA . ASN A 1 285 ? 20.883 -19.367 -22.189 1.00 83.25 285 ASN A CA 1
ATOM 2243 C C . ASN A 1 285 ? 20.465 -19.332 -23.676 1.00 83.25 285 ASN A C 1
ATOM 2245 O O . ASN A 1 285 ? 20.109 -20.351 -24.276 1.00 83.25 285 ASN A O 1
ATOM 2249 N N . ARG A 1 286 ? 20.466 -18.137 -24.275 1.00 78.62 286 ARG A N 1
ATOM 2250 C CA . ARG A 1 286 ? 20.114 -17.887 -25.679 1.00 78.62 286 ARG A CA 1
ATOM 2251 C C . ARG A 1 286 ? 20.982 -16.780 -26.263 1.00 78.62 286 ARG A C 1
ATOM 2253 O O . ARG A 1 286 ? 21.612 -16.023 -25.536 1.00 78.62 286 ARG A O 1
ATOM 2260 N N . SER A 1 287 ? 21.031 -16.718 -27.589 1.00 80.19 287 SER A N 1
ATOM 2261 C CA . SER A 1 287 ? 21.694 -15.648 -28.335 1.00 80.19 287 SER A CA 1
ATOM 2262 C C . SER A 1 287 ? 20.691 -14.574 -28.752 1.00 80.19 287 SER A C 1
ATOM 2264 O O . SER A 1 287 ? 19.557 -14.909 -29.097 1.00 80.19 287 SER A O 1
ATOM 2266 N N . LEU A 1 288 ? 21.142 -13.319 -28.815 1.00 77.81 288 LEU A N 1
ATOM 2267 C CA . LEU A 1 288 ? 20.385 -12.215 -29.414 1.00 77.81 288 LEU A CA 1
ATOM 2268 C C . LEU A 1 288 ? 19.990 -12.530 -30.867 1.00 77.81 288 LEU A C 1
ATOM 2270 O O . LEU A 1 288 ? 20.762 -13.125 -31.626 1.00 77.81 288 LEU A O 1
ATOM 2274 N N . SER A 1 289 ? 18.799 -12.092 -31.271 1.00 82.19 289 SER A N 1
ATOM 2275 C CA . SER A 1 289 ? 18.347 -12.122 -32.660 1.00 82.19 289 SER A CA 1
ATOM 2276 C C . SER A 1 289 ? 19.240 -11.267 -33.565 1.00 82.19 289 SER A C 1
ATOM 2278 O O . SER A 1 289 ? 19.978 -10.388 -33.113 1.00 82.19 289 SER A O 1
ATOM 2280 N N . ALA A 1 290 ? 19.175 -11.496 -34.880 1.00 76.44 290 ALA A N 1
ATOM 2281 C CA . ALA A 1 290 ? 19.938 -10.702 -35.846 1.00 76.44 290 ALA A CA 1
ATOM 2282 C C . ALA A 1 290 ? 19.548 -9.210 -35.814 1.00 76.44 290 ALA A C 1
ATOM 2284 O O . ALA A 1 290 ? 20.402 -8.344 -35.996 1.00 76.44 290 ALA A O 1
ATOM 2285 N N . GLU A 1 291 ? 18.274 -8.916 -35.541 1.00 71.38 291 GLU A N 1
ATOM 2286 C CA . GLU A 1 291 ? 17.746 -7.557 -35.406 1.00 71.38 291 GLU A CA 1
ATOM 2287 C C . GLU A 1 291 ? 18.251 -6.887 -34.123 1.00 71.38 291 GLU A C 1
ATOM 2289 O O . GLU A 1 291 ? 18.782 -5.778 -34.178 1.00 71.38 291 GLU A O 1
ATOM 2294 N N . ALA A 1 292 ? 18.208 -7.596 -32.991 1.00 69.50 292 ALA A N 1
ATOM 2295 C CA . ALA A 1 292 ? 18.746 -7.102 -31.728 1.00 69.50 292 ALA A CA 1
ATOM 2296 C C . ALA A 1 292 ? 20.272 -6.922 -31.765 1.00 69.50 292 ALA A C 1
ATOM 2298 O O . ALA A 1 292 ? 20.800 -5.925 -31.275 1.00 69.50 292 ALA A O 1
ATOM 2299 N N . THR A 1 293 ? 20.985 -7.845 -32.417 1.00 75.75 293 THR A N 1
ATOM 2300 C CA . THR A 1 293 ? 22.434 -7.746 -32.654 1.00 75.75 293 THR A CA 1
ATOM 2301 C C . THR A 1 293 ? 22.769 -6.504 -33.477 1.00 75.75 293 THR A C 1
ATOM 2303 O O . THR A 1 293 ? 23.702 -5.771 -33.155 1.00 75.75 293 THR A O 1
ATOM 2306 N N . HIS A 1 294 ? 21.990 -6.232 -34.528 1.00 68.25 294 HIS A N 1
ATOM 2307 C CA . HIS A 1 294 ? 22.156 -5.025 -35.327 1.00 68.25 294 HIS A CA 1
ATOM 2308 C C . HIS A 1 294 ? 21.867 -3.759 -34.508 1.00 68.25 294 HIS A C 1
ATOM 2310 O O . HIS A 1 294 ? 22.653 -2.816 -34.563 1.00 68.25 294 HIS A O 1
ATOM 2316 N N . GLY A 1 295 ? 20.800 -3.759 -33.702 1.00 65.19 295 GLY A N 1
ATOM 2317 C CA . GLY A 1 295 ? 20.471 -2.667 -32.784 1.00 65.19 295 GLY A CA 1
ATOM 2318 C C . GLY A 1 295 ? 21.605 -2.364 -31.804 1.00 65.19 295 GLY A C 1
ATOM 2319 O O . GLY A 1 295 ? 22.047 -1.221 -31.716 1.00 65.19 295 GLY A O 1
ATOM 2320 N N . ALA A 1 296 ? 22.150 -3.388 -31.144 1.00 68.62 296 ALA A N 1
ATOM 2321 C CA . ALA A 1 296 ? 23.288 -3.251 -30.236 1.00 68.62 296 ALA A CA 1
ATOM 2322 C C . ALA A 1 296 ? 24.532 -2.665 -30.929 1.00 68.62 296 ALA A C 1
ATOM 2324 O O . ALA A 1 296 ? 25.186 -1.776 -30.383 1.00 68.62 296 ALA A O 1
ATOM 2325 N N . LEU A 1 297 ? 24.835 -3.108 -32.156 1.00 71.31 297 LEU A N 1
ATOM 2326 C CA . LEU A 1 297 ? 25.943 -2.567 -32.948 1.00 71.31 297 LEU A CA 1
ATOM 2327 C C . LEU A 1 297 ? 25.723 -1.091 -33.297 1.00 71.31 297 LEU A C 1
ATOM 2329 O O . LEU A 1 297 ? 26.622 -0.280 -33.099 1.00 71.31 297 LEU A O 1
ATOM 2333 N N . VAL A 1 298 ? 24.537 -0.726 -33.792 1.00 71.44 298 VAL A N 1
ATOM 2334 C CA . VAL A 1 298 ? 24.209 0.662 -34.159 1.00 71.44 298 VAL A CA 1
ATOM 2335 C C . VAL A 1 298 ? 24.350 1.590 -32.957 1.00 71.44 298 VAL A C 1
ATOM 2337 O O . VAL A 1 298 ? 24.946 2.658 -33.070 1.00 71.44 298 VAL A O 1
ATOM 2340 N N . VAL A 1 299 ? 23.846 1.162 -31.805 1.00 61.38 299 VAL A N 1
ATOM 2341 C CA . VAL A 1 299 ? 23.912 1.901 -30.543 1.00 61.38 299 VAL A CA 1
ATOM 2342 C C . VAL A 1 299 ? 25.361 2.071 -30.068 1.00 61.38 299 VAL A C 1
ATOM 2344 O O . VAL A 1 299 ? 25.766 3.186 -29.737 1.00 61.38 299 VAL A O 1
ATOM 2347 N N . GLY A 1 300 ? 26.169 1.006 -30.111 1.00 58.06 300 GLY A N 1
ATOM 2348 C CA . GLY A 1 300 ? 27.591 1.068 -29.758 1.00 58.06 300 GLY A CA 1
ATOM 2349 C C . GLY A 1 300 ? 28.403 1.976 -30.691 1.00 58.06 300 GLY A C 1
ATOM 2350 O O . GLY A 1 300 ? 29.223 2.770 -30.233 1.00 58.06 300 GLY A O 1
ATOM 2351 N N . PHE A 1 301 ? 28.137 1.930 -32.001 1.00 56.94 301 PHE A N 1
ATOM 2352 C CA . PHE A 1 301 ? 28.787 2.814 -32.976 1.00 56.94 301 PHE A CA 1
ATOM 2353 C C . PHE A 1 301 ? 28.327 4.272 -32.852 1.00 56.94 301 PHE A C 1
ATOM 2355 O O . PHE A 1 301 ? 29.143 5.179 -33.005 1.00 56.94 301 PHE A O 1
ATOM 2362 N N . ALA A 1 302 ? 27.047 4.516 -32.565 1.00 52.50 302 ALA A N 1
ATOM 2363 C CA . ALA A 1 302 ? 26.522 5.863 -32.375 1.00 52.50 302 ALA A CA 1
ATOM 2364 C C . ALA A 1 302 ? 27.184 6.552 -31.173 1.00 52.50 302 ALA A C 1
ATOM 2366 O O . ALA A 1 302 ? 27.648 7.682 -31.324 1.00 52.50 302 ALA A O 1
ATOM 2367 N N . SER A 1 303 ? 27.324 5.854 -30.037 1.00 49.19 303 SER A N 1
ATOM 2368 C CA . SER A 1 303 ? 27.988 6.398 -28.840 1.00 49.19 303 SER A CA 1
ATOM 2369 C C . SER A 1 303 ? 29.456 6.775 -29.101 1.00 49.19 303 SER A C 1
ATOM 2371 O O . SER A 1 303 ? 29.912 7.839 -28.676 1.00 49.19 303 SER A O 1
ATOM 2373 N N . ALA A 1 304 ? 30.174 5.966 -29.890 1.00 51.25 304 ALA A N 1
ATOM 2374 C CA . ALA A 1 304 ? 31.565 6.225 -30.273 1.00 51.25 304 ALA A CA 1
ATOM 2375 C C . ALA A 1 304 ? 31.740 7.432 -31.220 1.00 51.25 304 ALA A C 1
ATOM 2377 O O . ALA A 1 304 ? 32.814 8.031 -31.272 1.00 51.25 304 ALA A O 1
ATOM 2378 N N . VAL A 1 305 ? 30.704 7.793 -31.985 1.00 48.56 305 VAL A N 1
ATOM 2379 C CA . VAL A 1 305 ? 30.746 8.885 -32.974 1.00 48.56 305 VAL A CA 1
ATOM 2380 C C . VAL A 1 305 ? 30.239 10.212 -32.396 1.00 48.56 305 VAL A C 1
ATOM 2382 O O . VAL A 1 305 ? 30.666 11.272 -32.856 1.00 48.56 305 VAL A O 1
ATOM 2385 N N . THR A 1 306 ? 29.346 10.200 -31.399 1.00 46.28 306 THR A N 1
ATOM 2386 C CA . THR A 1 306 ? 28.662 11.427 -30.956 1.00 46.28 306 THR A CA 1
ATOM 2387 C C . THR A 1 306 ? 29.403 12.295 -29.946 1.00 46.28 306 THR A C 1
ATOM 2389 O O . THR A 1 306 ? 29.036 13.463 -29.868 1.00 46.28 306 THR A O 1
ATOM 2392 N N . GLY A 1 307 ? 30.428 11.809 -29.230 1.00 45.03 307 GLY A N 1
ATOM 2393 C CA . GLY A 1 307 ? 31.380 12.633 -28.455 1.00 45.03 307 GLY A CA 1
ATOM 2394 C C . GLY A 1 307 ? 30.793 13.828 -27.681 1.00 45.03 307 GLY A C 1
ATOM 2395 O O . GLY A 1 307 ? 31.411 14.892 -27.632 1.00 45.03 307 GLY A O 1
ATOM 2396 N N . LYS A 1 308 ? 29.575 13.704 -27.147 1.00 33.81 308 LYS A N 1
ATOM 2397 C CA . LYS A 1 308 ? 28.872 14.763 -26.423 1.00 33.81 308 LYS A CA 1
ATOM 2398 C C . LYS A 1 308 ? 28.428 14.202 -25.083 1.00 33.81 308 LYS A C 1
ATOM 2400 O O . LYS A 1 308 ? 27.545 13.349 -25.055 1.00 33.81 308 LYS A O 1
ATOM 2405 N N . SER A 1 309 ? 29.072 14.696 -24.025 1.00 31.94 309 SER A N 1
ATOM 2406 C CA . SER A 1 309 ? 28.646 14.553 -22.632 1.00 31.94 309 SER A CA 1
ATOM 2407 C C . SER A 1 309 ? 27.188 14.981 -22.473 1.00 31.94 309 SER A C 1
ATOM 2409 O O . SER A 1 309 ? 26.785 16.020 -23.014 1.00 31.94 309 SER A O 1
ATOM 2411 N N . CYS A 1 310 ? 26.435 14.189 -21.715 1.00 32.72 310 CYS A N 1
ATOM 2412 C CA . CYS A 1 310 ? 25.484 14.747 -20.761 1.00 32.72 310 CYS A CA 1
ATOM 2413 C C . CYS A 1 310 ? 26.267 15.143 -19.513 1.00 32.72 310 CYS A C 1
ATOM 2415 O O . CYS A 1 310 ? 27.181 14.371 -19.163 1.00 32.72 310 CYS A O 1
#